Protein AF-A0A095T6P7-F1 (afdb_monomer_lite)

pLDDT: mean 77.67, std 13.08, range [41.62, 93.5]

Foldseek 3Di:
DVVVVVLVVLCCVQQPPVRVVVLVVVLVVVVVVCVVVCCVPPQCLLVPQDPVLVVVLVVLLVVLVVPDDDPVSQVVNCVSCVNSQQNAGPVVVVLLVVVCVVVVPDSRQRLSSLQSNPCQQWDDDPPDTDGNPPSLVVVLCVLVVVLVVLCVVLQVLLVVLSVVSSVDSDPVSVVSNVSSSVSVSVSVSSVVVSVVNNVSSVSPVVSCVVSVVVVVVVVVVVVVVD

Secondary structure (DSSP, 8-state):
-HHHHHHHHHHHHHH-HHHHHHHHHHHHHHHHHHHHHHHHHHS-HHHHS-HHHHHHHHHHHHHHHHS---HHHHHHHHHHHHHTT--S-HHHHHHHHHHHHHTT--TT-HHHHHHHT-GGGEEE-SS-EEE-HHHHHHHHHHHHHHHHHHHHHHHHHHHHHHHHHHT--SGGGHHHHHHHHHHHHHHHHHHHHHHHHHHHHHHHHHHHHHHHHHHHHHHHHHHHT-

Sequence (226 aa):
MNEFLQWVKNIRESIGETLLVSMGAAIGSVISWIYTKVRYRRERQFATASSKTKCEVFYQIGRLESSDPNPQAENIINTLLQGIGIMIPWRWSQYVLYYAREKGVAENNIELNAFLKSPQQMNIDQDEFSWNESEYWSCIVRVWVVMLIFSAVLLSISLKALNLATKSNDAQYTPLLFIAFISFVCWFILFLGSVMQDSRLRNAKRFNAQFSPWLEQKLCQKQSTM

Radius of gyration: 24.7 Å; chains: 1; bounding box: 56×30×75 Å

Structure (mmCIF, N/CA/C/O backbone):
data_AF-A0A095T6P7-F1
#
_entry.id   AF-A0A095T6P7-F1
#
loop_
_atom_site.group_PDB
_atom_site.id
_atom_site.type_symbol
_atom_site.label_atom_id
_atom_site.label_alt_id
_atom_site.label_comp_id
_atom_site.label_asym_id
_atom_site.label_entity_id
_atom_site.label_seq_id
_atom_site.pdbx_PDB_ins_code
_atom_site.Cartn_x
_atom_site.Cartn_y
_atom_site.Cartn_z
_atom_site.occupancy
_atom_site.B_iso_or_equiv
_atom_site.auth_seq_id
_atom_site.auth_comp_id
_atom_site.auth_asym_id
_atom_site.auth_atom_id
_atom_site.pdbx_PDB_model_num
ATOM 1 N N . MET A 1 1 ? -1.273 0.832 -37.322 1.00 46.00 1 MET A N 1
ATOM 2 C CA . MET A 1 1 ? -1.029 -0.617 -37.116 1.00 46.00 1 MET A CA 1
ATOM 3 C C . MET A 1 1 ? 0.187 -1.116 -37.903 1.00 46.00 1 MET A C 1
ATOM 5 O O . MET A 1 1 ? 1.010 -1.800 -37.311 1.00 46.00 1 MET A O 1
ATOM 9 N N . ASN A 1 2 ? 0.366 -0.715 -39.172 1.00 52.25 2 ASN A N 1
ATOM 10 C CA . ASN A 1 2 ? 1.532 -1.107 -39.985 1.00 52.25 2 ASN A CA 1
ATOM 11 C C . ASN A 1 2 ? 2.883 -0.601 -39.453 1.00 52.25 2 ASN A C 1
ATOM 13 O O . ASN A 1 2 ? 3.814 -1.389 -39.381 1.00 52.25 2 ASN A O 1
ATOM 17 N N . GLU A 1 3 ? 2.984 0.648 -38.989 1.00 43.50 3 GLU A N 1
ATOM 18 C CA . GLU A 1 3 ? 4.260 1.187 -38.481 1.00 43.50 3 GLU A CA 1
ATOM 19 C C . GLU A 1 3 ? 4.770 0.467 -37.228 1.00 43.50 3 GLU A C 1
ATOM 21 O O . GLU A 1 3 ? 5.966 0.236 -37.094 1.00 43.50 3 GLU A O 1
ATOM 26 N N . PHE A 1 4 ? 3.868 0.042 -36.339 1.00 41.62 4 PHE A N 1
ATOM 27 C CA . PHE A 1 4 ? 4.230 -0.719 -35.142 1.00 41.62 4 PHE A CA 1
ATOM 28 C C . PHE A 1 4 ? 4.768 -2.110 -35.497 1.00 41.62 4 PHE A C 1
ATOM 30 O O . PHE A 1 4 ? 5.787 -2.537 -34.965 1.00 41.62 4 PHE A O 1
ATOM 37 N N . LEU A 1 5 ? 4.125 -2.808 -36.439 1.00 48.16 5 LEU A N 1
ATOM 38 C CA . LEU A 1 5 ? 4.588 -4.119 -36.904 1.00 48.16 5 LEU A CA 1
ATOM 39 C C . LEU A 1 5 ? 5.921 -4.026 -37.653 1.00 48.16 5 LEU A C 1
ATOM 41 O O . LEU A 1 5 ? 6.776 -4.893 -37.493 1.00 48.16 5 LEU A O 1
ATOM 45 N N . GLN A 1 6 ? 6.114 -2.962 -38.430 1.00 49.84 6 GLN A N 1
ATOM 46 C CA . GLN A 1 6 ? 7.357 -2.689 -39.150 1.00 49.84 6 GLN A CA 1
ATOM 47 C C . GLN A 1 6 ? 8.492 -2.331 -38.180 1.00 49.84 6 GLN A C 1
ATOM 49 O O . GLN A 1 6 ? 9.607 -2.824 -38.317 1.00 49.84 6 GLN A O 1
ATOM 54 N N . TRP A 1 7 ? 8.178 -1.573 -37.130 1.00 49.38 7 TRP A N 1
ATOM 55 C CA . TRP A 1 7 ? 9.084 -1.267 -36.026 1.00 49.38 7 TRP A CA 1
ATOM 56 C C . TRP A 1 7 ? 9.508 -2.525 -35.252 1.00 49.38 7 TRP A C 1
ATOM 58 O O . TRP A 1 7 ? 10.701 -2.734 -35.045 1.00 49.38 7 TRP A O 1
ATOM 68 N N . VAL A 1 8 ? 8.572 -3.423 -34.913 1.00 52.00 8 VAL A N 1
ATOM 69 C CA . VAL A 1 8 ? 8.888 -4.716 -34.271 1.00 52.00 8 VAL A CA 1
ATOM 70 C C . VAL A 1 8 ? 9.790 -5.581 -35.160 1.00 52.00 8 VAL A C 1
ATOM 72 O O . VAL A 1 8 ? 10.712 -6.227 -34.661 1.00 52.00 8 VAL A O 1
ATOM 75 N N . LYS A 1 9 ? 9.559 -5.578 -36.478 1.00 56.75 9 LYS A N 1
ATOM 76 C CA . LYS A 1 9 ? 10.373 -6.326 -37.448 1.00 56.75 9 LYS A CA 1
ATOM 77 C C . LYS A 1 9 ? 11.815 -5.812 -37.512 1.00 56.75 9 LYS A C 1
ATOM 79 O O . LYS A 1 9 ? 12.737 -6.612 -37.398 1.00 56.75 9 LYS A O 1
ATOM 84 N N . ASN A 1 10 ? 11.998 -4.493 -37.587 1.00 57.44 10 ASN A N 1
ATOM 85 C CA . ASN A 1 10 ? 13.323 -3.866 -37.648 1.00 57.44 10 ASN A CA 1
ATOM 86 C C . ASN A 1 10 ? 14.134 -4.087 -36.360 1.00 57.44 10 ASN A C 1
ATOM 88 O O . ASN A 1 10 ? 15.340 -4.308 -36.406 1.00 57.44 10 ASN A O 1
ATOM 92 N N . ILE A 1 11 ? 13.471 -4.080 -35.199 1.00 53.62 11 ILE A N 1
ATOM 93 C CA . ILE A 1 11 ? 14.098 -4.411 -33.910 1.00 53.62 11 ILE A CA 1
ATOM 94 C C . ILE A 1 11 ? 14.535 -5.882 -33.890 1.00 53.62 11 ILE A C 1
ATOM 96 O O . ILE A 1 11 ? 15.643 -6.181 -33.448 1.00 53.62 11 ILE A O 1
ATOM 100 N N . ARG A 1 12 ? 13.700 -6.800 -34.397 1.00 54.88 12 ARG A N 1
ATOM 101 C CA . ARG A 1 12 ? 14.023 -8.236 -34.481 1.00 54.88 12 ARG A CA 1
ATOM 102 C C . ARG A 1 12 ? 15.238 -8.510 -35.368 1.00 54.88 12 ARG A C 1
ATOM 104 O O . ARG A 1 12 ? 16.054 -9.353 -35.007 1.00 54.88 12 ARG A O 1
ATOM 111 N N . GLU A 1 13 ? 15.372 -7.788 -36.477 1.00 60.56 13 GLU A N 1
ATOM 112 C CA . GLU A 1 13 ? 16.504 -7.914 -37.405 1.00 60.56 13 GLU A CA 1
ATOM 113 C C . GLU A 1 13 ? 17.802 -7.288 -36.866 1.00 60.56 13 GLU A C 1
ATOM 115 O O . GLU A 1 13 ? 18.871 -7.857 -37.061 1.00 60.56 13 GLU A O 1
ATOM 120 N N . SER A 1 14 ? 17.724 -6.163 -36.146 1.00 55.75 14 SER A N 1
ATOM 121 C CA . SER A 1 14 ? 18.901 -5.443 -35.627 1.00 55.75 14 SER A CA 1
ATOM 122 C C . SER A 1 14 ? 19.487 -6.049 -34.341 1.00 55.75 14 SER A C 1
ATOM 124 O O . SER A 1 14 ? 20.697 -6.016 -34.132 1.00 55.75 14 SER A O 1
ATOM 126 N N . ILE A 1 15 ? 18.642 -6.609 -33.471 1.00 55.53 15 ILE A N 1
ATOM 127 C CA . ILE A 1 15 ? 19.023 -7.013 -32.104 1.00 55.53 15 ILE A CA 1
ATOM 128 C C . ILE A 1 15 ? 19.265 -8.530 -31.991 1.00 55.53 15 ILE A C 1
ATOM 130 O O . ILE A 1 15 ? 19.937 -8.993 -31.066 1.00 55.53 15 ILE A O 1
ATOM 134 N N . GLY A 1 16 ? 18.742 -9.312 -32.941 1.00 55.66 16 GLY A N 1
ATOM 135 C CA . GLY A 1 16 ? 18.708 -10.769 -32.871 1.00 55.66 16 GLY A CA 1
ATOM 136 C C . GLY A 1 16 ? 17.669 -11.273 -31.860 1.00 55.66 16 GLY A C 1
ATOM 137 O O . GLY A 1 16 ? 17.482 -10.716 -30.775 1.00 55.66 16 GLY A O 1
ATOM 138 N N . GLU A 1 17 ? 16.972 -12.360 -32.203 1.00 55.53 17 GLU A N 1
ATOM 139 C CA . GLU A 1 17 ? 15.888 -12.925 -31.380 1.00 55.53 17 GLU A CA 1
ATOM 140 C C . GLU A 1 17 ? 16.317 -13.240 -29.946 1.00 55.53 17 GLU A C 1
ATOM 142 O O . GLU A 1 17 ? 15.558 -13.028 -29.003 1.00 55.53 17 GLU A O 1
ATOM 147 N N . THR A 1 18 ? 17.554 -13.692 -29.765 1.00 54.84 18 THR A N 1
ATOM 148 C CA . THR A 1 18 ? 18.096 -14.125 -28.476 1.00 54.84 18 THR A CA 1
ATOM 149 C C . THR A 1 18 ? 18.198 -12.982 -27.466 1.00 54.84 18 THR A C 1
ATOM 151 O O . THR A 1 18 ? 17.955 -13.179 -26.275 1.00 54.84 18 THR A O 1
ATOM 154 N N . LEU A 1 19 ? 18.537 -11.777 -27.930 1.00 57.72 19 LEU A N 1
ATOM 155 C CA . LEU A 1 19 ? 18.731 -10.604 -27.079 1.00 57.72 19 LEU A CA 1
ATOM 156 C C . LEU A 1 19 ? 17.379 -9.939 -26.758 1.00 57.72 19 LEU A C 1
ATOM 158 O O . LEU A 1 19 ? 17.134 -9.535 -25.628 1.00 57.72 19 LEU A O 1
ATOM 162 N N . LEU A 1 20 ? 16.433 -9.962 -27.701 1.00 59.03 20 LEU A N 1
ATOM 163 C CA . LEU A 1 20 ? 15.036 -9.581 -27.459 1.00 59.03 20 LEU A CA 1
ATOM 164 C C . LEU A 1 20 ? 14.341 -10.485 -26.431 1.00 59.03 20 LEU A C 1
ATOM 166 O O . LEU A 1 20 ? 13.676 -9.994 -25.516 1.00 59.03 20 LEU A O 1
ATOM 170 N N . VAL A 1 21 ? 14.504 -11.804 -26.563 1.00 60.09 21 VAL A N 1
ATOM 171 C CA . VAL A 1 21 ? 13.931 -12.784 -25.630 1.00 60.09 21 VAL A CA 1
ATOM 172 C C . VAL A 1 21 ? 14.565 -12.649 -24.243 1.00 60.09 21 VAL A C 1
ATOM 174 O O . VAL A 1 21 ? 13.846 -12.685 -23.244 1.00 60.09 21 VAL A O 1
ATOM 177 N N . SER A 1 22 ? 15.880 -12.422 -24.154 1.00 58.41 22 SER A N 1
ATOM 178 C CA . SER A 1 22 ? 16.561 -12.237 -22.866 1.00 58.41 22 SER A CA 1
ATOM 179 C C . SER A 1 22 ? 16.175 -10.923 -22.181 1.00 58.41 22 SER A C 1
ATOM 181 O O . SER A 1 22 ? 15.948 -10.918 -20.972 1.00 58.41 22 SER A O 1
ATOM 183 N N . MET A 1 23 ? 15.991 -9.835 -22.933 1.00 62.12 23 MET A N 1
ATOM 184 C CA . MET A 1 23 ? 15.477 -8.563 -22.413 1.00 62.12 23 MET A CA 1
ATOM 185 C C . MET A 1 23 ? 14.028 -8.694 -21.926 1.00 62.12 23 MET A C 1
ATOM 187 O O . MET A 1 23 ? 13.702 -8.220 -20.837 1.00 62.12 23 MET A O 1
ATOM 191 N N . GLY A 1 24 ? 13.167 -9.386 -22.680 1.00 63.03 24 GLY A N 1
ATOM 192 C CA . GLY A 1 24 ? 11.789 -9.674 -22.271 1.00 63.03 24 GLY A CA 1
ATOM 193 C C . GLY A 1 24 ? 11.710 -10.529 -20.999 1.00 63.03 24 GLY A C 1
ATOM 194 O O . GLY A 1 24 ? 10.947 -10.213 -20.084 1.00 63.03 24 GLY A O 1
ATOM 195 N N . ALA A 1 25 ? 12.547 -11.564 -20.895 1.00 64.31 25 ALA A N 1
ATOM 196 C CA . ALA A 1 25 ? 12.646 -12.415 -19.709 1.00 64.31 25 ALA A CA 1
ATOM 197 C C . ALA A 1 25 ? 13.245 -11.673 -18.496 1.00 64.31 25 ALA A C 1
ATOM 199 O O . ALA A 1 25 ? 12.783 -11.846 -17.363 1.00 64.31 25 ALA A O 1
ATOM 200 N N . ALA A 1 26 ? 14.231 -10.800 -18.716 1.00 64.19 26 ALA A N 1
ATOM 201 C CA . ALA A 1 26 ? 14.811 -9.952 -17.676 1.00 64.19 26 ALA A CA 1
ATOM 202 C C . ALA A 1 26 ? 13.782 -8.950 -17.136 1.00 64.19 26 ALA A C 1
ATOM 204 O O . ALA A 1 26 ? 13.654 -8.801 -15.924 1.00 64.19 26 ALA A O 1
ATOM 205 N N . ILE A 1 27 ? 12.977 -8.337 -18.012 1.00 63.91 27 ILE A N 1
ATOM 206 C CA . ILE A 1 27 ? 11.841 -7.515 -17.590 1.00 63.91 27 ILE A CA 1
ATOM 207 C C . ILE A 1 27 ? 10.895 -8.380 -16.760 1.00 63.91 27 ILE A C 1
ATOM 209 O O . ILE A 1 27 ? 10.751 -8.111 -15.574 1.00 63.91 27 ILE A O 1
ATOM 213 N N . GLY A 1 28 ? 10.336 -9.460 -17.316 1.00 63.88 28 GLY A N 1
ATOM 214 C CA . GLY A 1 28 ? 9.359 -10.315 -16.625 1.00 63.88 28 GLY A CA 1
ATOM 215 C C . GLY A 1 28 ? 9.816 -10.826 -15.252 1.00 63.88 28 GLY A C 1
ATOM 216 O O . GLY A 1 28 ? 9.031 -10.847 -14.302 1.00 63.88 28 GLY A O 1
ATOM 217 N N . SER A 1 29 ? 11.096 -11.168 -15.104 1.00 62.94 29 SER A N 1
ATOM 218 C CA . SER A 1 29 ? 11.673 -11.596 -13.824 1.00 62.94 29 SER A CA 1
ATOM 219 C C . SER A 1 29 ? 11.820 -10.449 -12.819 1.00 62.94 29 SER A C 1
ATOM 221 O O . SER A 1 29 ? 11.490 -10.636 -11.647 1.00 62.94 29 SER A O 1
ATOM 223 N N . VAL A 1 30 ? 12.205 -9.245 -13.257 1.00 66.31 30 VAL A N 1
ATOM 224 C CA . VAL A 1 30 ? 12.198 -8.032 -12.421 1.00 66.31 30 VAL A CA 1
ATOM 225 C C . VAL A 1 30 ? 10.769 -7.653 -12.018 1.00 66.31 30 VAL A C 1
ATOM 227 O O . VAL A 1 30 ? 10.544 -7.349 -10.847 1.00 66.31 30 VAL A O 1
ATOM 230 N N . ILE A 1 31 ? 9.786 -7.755 -12.925 1.00 63.84 31 ILE A N 1
ATOM 231 C CA . ILE A 1 31 ? 8.355 -7.558 -12.617 1.00 63.84 31 ILE A CA 1
ATOM 232 C C . ILE A 1 31 ? 7.937 -8.513 -11.506 1.00 63.84 31 ILE A C 1
ATOM 234 O O . ILE A 1 31 ? 7.429 -8.076 -10.476 1.00 63.84 31 ILE A O 1
ATOM 238 N N . SER A 1 32 ? 8.170 -9.811 -11.702 1.00 61.56 32 SER A N 1
ATOM 239 C CA . SER A 1 32 ? 7.775 -10.837 -10.741 1.00 61.56 32 SER A CA 1
ATOM 240 C C . SER A 1 32 ? 8.475 -10.636 -9.398 1.00 61.56 32 SER A C 1
ATOM 242 O O . SER A 1 32 ? 7.841 -10.726 -8.348 1.00 61.56 32 SER A O 1
ATOM 244 N N . TRP A 1 33 ? 9.767 -10.305 -9.400 1.00 65.56 33 TRP A N 1
ATOM 245 C CA . TRP A 1 33 ? 10.543 -10.084 -8.182 1.00 65.56 33 TRP A CA 1
ATOM 246 C C . TRP A 1 33 ? 10.096 -8.839 -7.406 1.00 65.56 33 TRP A C 1
ATOM 248 O O . TRP A 1 33 ? 9.877 -8.927 -6.195 1.00 65.56 33 TRP A O 1
ATOM 258 N N . ILE A 1 34 ? 9.901 -7.701 -8.082 1.00 64.00 34 ILE A N 1
ATOM 259 C CA . ILE A 1 34 ? 9.421 -6.457 -7.461 1.00 64.00 34 ILE A CA 1
ATOM 260 C C . ILE A 1 34 ? 7.990 -6.639 -6.972 1.00 64.00 34 ILE A C 1
ATOM 262 O O . ILE A 1 34 ? 7.709 -6.358 -5.809 1.00 64.00 34 ILE A O 1
ATOM 266 N N . TYR A 1 35 ? 7.102 -7.169 -7.814 1.00 59.28 35 TYR A N 1
ATOM 267 C CA . TYR A 1 35 ? 5.718 -7.439 -7.443 1.00 59.28 35 TYR A CA 1
ATOM 268 C C . TYR A 1 35 ? 5.649 -8.335 -6.203 1.00 59.28 35 TYR A C 1
ATOM 270 O O . TYR A 1 35 ? 4.958 -8.011 -5.239 1.00 59.28 35 TYR A O 1
ATOM 278 N N . THR A 1 36 ? 6.440 -9.410 -6.167 1.00 57.00 36 THR A N 1
ATOM 279 C CA . THR A 1 36 ? 6.458 -10.346 -5.038 1.00 57.00 36 THR A CA 1
ATOM 280 C C . THR A 1 36 ? 7.046 -9.699 -3.784 1.00 57.00 36 THR A C 1
ATOM 282 O O . THR A 1 36 ? 6.413 -9.735 -2.731 1.00 57.00 36 THR A O 1
ATOM 285 N N . LYS A 1 37 ? 8.215 -9.045 -3.855 1.00 56.47 37 LYS A N 1
ATOM 286 C CA . LYS A 1 37 ? 8.857 -8.443 -2.671 1.00 56.47 37 LYS A CA 1
ATOM 287 C C . LYS A 1 37 ? 8.111 -7.231 -2.117 1.00 56.47 37 LYS A C 1
ATOM 289 O O . LYS A 1 37 ? 8.030 -7.085 -0.894 1.00 56.47 37 LYS A O 1
ATOM 294 N N . VAL A 1 38 ? 7.575 -6.367 -2.977 1.00 57.41 38 VAL A N 1
ATOM 295 C CA . VAL A 1 38 ? 6.851 -5.159 -2.555 1.00 57.41 38 VAL A CA 1
ATOM 296 C C . VAL A 1 38 ? 5.495 -5.538 -1.959 1.00 57.41 38 VAL A C 1
ATOM 298 O O . VAL A 1 38 ? 5.183 -5.069 -0.861 1.00 57.41 38 VAL A O 1
ATOM 301 N N . ARG A 1 39 ? 4.752 -6.463 -2.587 1.00 52.78 39 ARG A N 1
ATOM 302 C CA . ARG A 1 39 ? 3.510 -7.025 -2.025 1.00 52.78 39 ARG A CA 1
ATOM 303 C C . ARG A 1 39 ? 3.750 -7.692 -0.668 1.00 52.78 39 ARG A C 1
ATOM 305 O O . ARG A 1 39 ? 2.969 -7.498 0.260 1.00 52.78 39 ARG A O 1
ATOM 312 N N . TYR A 1 40 ? 4.852 -8.433 -0.515 1.00 49.16 40 TYR A N 1
ATOM 313 C CA . TYR A 1 40 ? 5.163 -9.117 0.745 1.00 49.16 40 TYR A CA 1
ATOM 314 C C . TYR A 1 40 ? 5.564 -8.175 1.887 1.00 49.16 40 TYR A C 1
ATOM 316 O O . TYR A 1 40 ? 5.178 -8.430 3.024 1.00 49.16 40 TYR A O 1
ATOM 324 N N . ARG A 1 41 ? 6.321 -7.097 1.629 1.00 52.84 41 ARG A N 1
ATOM 325 C CA . ARG A 1 41 ? 6.820 -6.213 2.704 1.00 52.84 41 ARG A CA 1
ATOM 326 C C . ARG A 1 41 ? 5.913 -5.026 3.026 1.00 52.84 41 ARG A C 1
ATOM 328 O O . ARG A 1 41 ? 5.787 -4.668 4.196 1.00 52.84 41 ARG A O 1
ATOM 335 N N . ARG A 1 42 ? 5.302 -4.378 2.028 1.00 51.38 42 ARG A N 1
ATOM 336 C CA . ARG A 1 42 ? 4.640 -3.072 2.228 1.00 51.38 42 ARG A CA 1
ATOM 337 C C . ARG A 1 42 ? 3.160 -3.159 2.576 1.00 51.38 42 ARG A C 1
ATOM 339 O O . ARG A 1 42 ? 2.685 -2.279 3.284 1.00 51.38 42 ARG A O 1
ATOM 346 N N . GLU A 1 43 ? 2.457 -4.215 2.181 1.00 49.59 43 GLU A N 1
ATOM 347 C CA . GLU A 1 43 ? 1.001 -4.339 2.388 1.00 49.59 43 GLU A CA 1
ATOM 348 C C . GLU A 1 43 ? 0.621 -5.277 3.532 1.00 49.59 43 GLU A C 1
ATOM 350 O O . GLU A 1 43 ? -0.528 -5.290 3.938 1.00 49.59 43 GLU A O 1
ATOM 355 N N . ARG A 1 44 ? 1.571 -6.025 4.107 1.00 52.25 44 ARG A N 1
ATOM 356 C CA . ARG A 1 44 ? 1.233 -7.079 5.069 1.00 52.25 44 ARG A CA 1
ATOM 357 C C . ARG A 1 44 ? 1.715 -6.897 6.502 1.00 52.25 44 ARG A C 1
ATOM 359 O O . ARG A 1 44 ? 1.373 -7.756 7.277 1.00 52.25 44 ARG A O 1
ATOM 366 N N . GLN A 1 45 ? 2.433 -5.841 6.901 1.00 65.44 45 GLN A N 1
ATOM 367 C CA . GLN A 1 45 ? 3.017 -5.766 8.266 1.00 65.44 45 GLN A CA 1
ATOM 368 C C . GLN A 1 45 ? 2.098 -6.242 9.412 1.00 65.44 45 GLN A C 1
ATOM 370 O O . GLN A 1 45 ? 2.562 -7.064 10.195 1.00 65.44 45 GLN A O 1
ATOM 375 N N . PHE A 1 46 ? 0.811 -5.866 9.439 1.00 73.75 46 PHE A N 1
ATOM 376 C CA . PHE A 1 46 ? -0.140 -6.432 10.403 1.00 73.75 46 PHE A CA 1
ATOM 377 C C . PHE A 1 46 ? -0.459 -7.910 10.127 1.00 73.75 46 PHE A C 1
ATOM 379 O O . PHE A 1 46 ? -0.277 -8.744 11.003 1.00 73.75 46 PHE A O 1
ATOM 386 N N . ALA A 1 47 ? -0.825 -8.295 8.905 1.00 69.12 47 ALA A N 1
ATOM 387 C CA . ALA A 1 47 ? -0.985 -9.704 8.509 1.00 69.12 47 ALA A CA 1
ATOM 388 C C . ALA A 1 47 ? 0.275 -10.602 8.651 1.00 69.12 47 ALA A C 1
ATOM 390 O O . ALA A 1 47 ? 0.147 -11.819 8.732 1.00 69.12 47 ALA A O 1
ATOM 391 N N . THR A 1 48 ? 1.489 -10.043 8.631 1.00 71.88 48 THR A N 1
ATOM 392 C CA . THR A 1 48 ? 2.775 -10.768 8.677 1.00 71.88 48 THR A CA 1
ATOM 393 C C . THR A 1 48 ? 3.436 -10.744 10.042 1.00 71.88 48 THR A C 1
ATOM 395 O O . THR A 1 48 ? 4.347 -11.537 10.269 1.00 71.88 48 THR A O 1
ATOM 398 N N . ALA A 1 49 ? 3.032 -9.840 10.938 1.00 77.50 49 ALA A N 1
ATOM 399 C CA . ALA A 1 49 ? 3.495 -9.880 12.315 1.00 77.50 49 ALA A CA 1
ATOM 400 C C . ALA A 1 49 ? 3.060 -11.214 12.935 1.00 77.50 49 ALA A C 1
ATOM 402 O O . ALA A 1 49 ? 1.899 -11.614 12.817 1.00 77.50 49 ALA A O 1
ATOM 403 N N . SER A 1 50 ? 3.998 -11.921 13.569 1.00 81.88 50 SER A N 1
ATOM 404 C CA . SER A 1 50 ? 3.684 -13.201 14.203 1.00 81.88 50 SER A CA 1
ATOM 405 C C . SER A 1 50 ? 2.640 -13.000 15.303 1.00 81.88 50 SER A C 1
ATOM 407 O O . SER A 1 50 ? 2.640 -11.963 15.972 1.00 81.88 50 SER A O 1
ATOM 409 N N . SER A 1 51 ? 1.780 -13.994 15.542 1.00 82.94 51 SER A N 1
ATOM 410 C CA . SER A 1 51 ? 0.804 -13.931 16.639 1.00 82.94 51 SER A CA 1
ATOM 411 C C . SER A 1 51 ? 1.484 -13.660 17.984 1.00 82.94 51 SER A C 1
ATOM 413 O O . SER A 1 51 ? 0.960 -12.897 18.785 1.00 82.94 51 SER A O 1
ATOM 415 N N . LYS A 1 52 ? 2.697 -14.193 18.196 1.00 84.38 52 LYS A N 1
ATOM 416 C CA . LYS A 1 52 ? 3.510 -13.911 19.387 1.00 84.38 52 LYS A CA 1
ATOM 417 C C . LYS A 1 52 ? 3.862 -12.425 19.498 1.00 84.38 52 LYS A C 1
ATOM 419 O O . LYS A 1 52 ? 3.631 -11.833 20.544 1.00 84.38 52 LYS A O 1
ATOM 424 N N . THR A 1 53 ? 4.358 -11.821 18.417 1.00 85.19 53 THR A N 1
ATOM 425 C CA . THR A 1 53 ? 4.705 -10.389 18.369 1.00 85.19 53 THR A CA 1
ATOM 426 C C . THR A 1 53 ? 3.480 -9.509 18.602 1.00 85.19 53 THR A C 1
ATOM 428 O O . THR A 1 53 ? 3.554 -8.550 19.361 1.00 85.19 53 THR A O 1
ATOM 431 N N . LYS A 1 54 ? 2.339 -9.845 17.989 1.00 85.56 54 LYS A N 1
ATOM 432 C CA . LYS A 1 54 ? 1.078 -9.120 18.199 1.00 85.56 54 LYS A CA 1
ATOM 433 C C . LYS A 1 54 ? 0.621 -9.199 19.650 1.00 85.56 54 LYS A C 1
ATOM 435 O O . LYS A 1 54 ? 0.316 -8.170 20.239 1.00 85.56 54 LYS A O 1
ATOM 440 N N . CYS A 1 55 ? 0.606 -10.400 20.232 1.00 87.06 55 CYS A N 1
ATOM 441 C CA . CYS A 1 55 ? 0.238 -10.590 21.633 1.00 87.06 55 CYS A CA 1
ATOM 442 C C . CYS A 1 55 ? 1.172 -9.828 22.574 1.00 87.06 55 CYS A C 1
ATOM 444 O O . CYS A 1 55 ? 0.696 -9.211 23.518 1.00 87.06 55 CYS A O 1
ATOM 446 N N . GLU A 1 56 ? 2.478 -9.837 22.313 1.00 89.62 56 GLU A N 1
ATOM 447 C CA . GLU A 1 56 ? 3.455 -9.094 23.109 1.00 89.62 56 GLU A CA 1
ATOM 448 C C . GLU A 1 56 ? 3.220 -7.582 23.035 1.00 89.62 56 GLU A C 1
ATOM 450 O O . GLU A 1 56 ? 3.196 -6.918 24.069 1.00 89.62 56 GLU A O 1
ATOM 455 N N . VAL A 1 57 ? 2.957 -7.050 21.839 1.00 88.88 57 VAL A N 1
ATOM 456 C CA . VAL A 1 57 ? 2.600 -5.639 21.656 1.00 88.88 57 VAL A CA 1
ATOM 457 C C . VAL A 1 57 ? 1.306 -5.295 22.388 1.00 88.88 57 VAL A C 1
ATOM 459 O O . VAL A 1 57 ? 1.299 -4.356 23.177 1.00 88.88 57 VAL A O 1
ATOM 462 N N . PHE A 1 58 ? 0.231 -6.067 22.213 1.00 89.94 58 PHE A N 1
ATOM 463 C CA . PHE A 1 58 ? -1.029 -5.805 22.915 1.00 89.94 58 PHE A CA 1
ATOM 464 C C . PHE A 1 58 ? -0.901 -5.949 24.436 1.00 89.94 58 PHE A C 1
ATOM 466 O O . PHE A 1 58 ? -1.516 -5.186 25.175 1.00 89.94 58 PHE A O 1
ATOM 473 N N . TYR A 1 59 ? -0.065 -6.871 24.917 1.00 89.88 59 TYR A N 1
ATOM 474 C CA . TYR A 1 59 ? 0.238 -7.009 26.339 1.00 89.88 59 TYR A CA 1
ATOM 475 C C . TYR A 1 59 ? 0.979 -5.784 26.890 1.00 89.88 59 TYR A C 1
ATOM 477 O O . TYR A 1 59 ? 0.626 -5.274 27.953 1.00 89.88 59 TYR A O 1
ATOM 485 N N . GLN A 1 60 ? 1.984 -5.281 26.168 1.00 88.12 60 GLN A N 1
ATOM 486 C CA . GLN A 1 60 ? 2.697 -4.059 26.546 1.00 88.12 60 GLN A CA 1
ATOM 487 C C . GLN A 1 60 ? 1.772 -2.840 26.540 1.00 88.12 60 GLN A C 1
ATOM 489 O O . GLN A 1 60 ? 1.827 -2.044 27.473 1.00 88.12 60 GLN A O 1
ATOM 494 N N . ILE A 1 61 ? 0.888 -2.731 25.543 1.00 88.56 61 ILE A N 1
ATOM 495 C CA . ILE A 1 61 ? -0.123 -1.672 25.485 1.00 88.56 61 ILE A CA 1
ATOM 496 C C . ILE A 1 61 ? -1.046 -1.747 26.707 1.00 88.56 61 ILE A C 1
ATOM 498 O O . ILE A 1 61 ? -1.173 -0.754 27.412 1.00 88.56 61 ILE A O 1
ATOM 502 N N . GLY A 1 62 ? -1.588 -2.924 27.037 1.00 86.00 62 GLY A N 1
ATOM 503 C CA . GLY A 1 62 ? -2.443 -3.087 28.219 1.00 86.00 62 GLY A CA 1
ATOM 504 C C . GLY A 1 62 ? -1.740 -2.724 29.536 1.00 86.00 62 GLY A C 1
ATOM 505 O O . GLY A 1 62 ? -2.349 -2.127 30.421 1.00 86.00 62 GLY A O 1
ATOM 506 N N . ARG A 1 63 ? -0.434 -3.007 29.662 1.00 88.44 63 ARG A N 1
ATOM 507 C CA . ARG A 1 63 ? 0.367 -2.557 30.818 1.00 88.44 63 ARG A CA 1
ATOM 508 C C . ARG A 1 63 ? 0.510 -1.037 30.872 1.00 88.44 63 ARG A C 1
ATOM 510 O O . ARG A 1 63 ? 0.401 -0.464 31.956 1.00 88.44 63 ARG A O 1
ATOM 517 N N . LEU A 1 64 ? 0.761 -0.401 29.730 1.00 86.62 64 LEU A N 1
ATOM 518 C CA . LEU A 1 64 ? 0.882 1.054 29.628 1.00 86.62 64 LEU A CA 1
ATOM 519 C C . LEU A 1 64 ? -0.447 1.755 29.920 1.00 86.62 64 LEU A C 1
ATOM 521 O O . LEU A 1 64 ? -0.426 2.779 30.583 1.00 86.62 64 LEU A O 1
ATOM 525 N N . GLU A 1 65 ? -1.580 1.182 29.508 1.00 83.31 65 GLU A N 1
ATOM 526 C CA . GLU A 1 65 ? -2.918 1.703 29.830 1.00 83.31 65 GLU A CA 1
ATOM 527 C C . GLU A 1 65 ? -3.274 1.562 31.314 1.00 83.31 65 GLU A C 1
ATOM 529 O O . GLU A 1 65 ? -3.965 2.411 31.866 1.00 83.31 65 GLU A O 1
ATOM 534 N N . SER A 1 66 ? -2.810 0.492 31.968 1.00 81.44 66 SER A N 1
ATOM 535 C CA . SER A 1 66 ? -3.001 0.305 33.415 1.00 81.44 66 SER A CA 1
ATOM 536 C C . SER A 1 66 ? -2.088 1.185 34.278 1.00 81.44 66 SER A C 1
ATOM 538 O O . SER A 1 66 ? -2.294 1.288 35.485 1.00 81.44 66 SER A O 1
ATOM 540 N N . SER A 1 67 ? -1.066 1.787 33.666 1.00 75.38 67 SER A N 1
ATOM 541 C CA . SER A 1 67 ? -0.172 2.754 34.303 1.00 75.38 67 SER A CA 1
ATOM 542 C C . SER A 1 67 ? -0.717 4.166 34.050 1.00 75.38 67 SER A C 1
ATOM 544 O O . SER A 1 67 ? -1.355 4.392 33.029 1.00 75.38 67 SER A O 1
ATOM 546 N N . ASP A 1 68 ? -0.496 5.103 34.975 1.00 63.81 68 ASP A N 1
ATOM 547 C CA . ASP A 1 68 ? -1.095 6.452 34.967 1.00 63.81 68 ASP A CA 1
ATOM 548 C C . ASP A 1 68 ? -1.101 7.113 33.562 1.00 63.81 68 ASP A C 1
ATOM 550 O O . ASP A 1 68 ? -0.047 7.152 32.909 1.00 63.81 68 ASP A O 1
ATOM 554 N N . PRO A 1 69 ? -2.250 7.623 33.064 1.00 63.47 69 PRO A N 1
ATOM 555 C CA . PRO A 1 69 ? -2.374 8.130 31.701 1.00 63.47 69 PRO A CA 1
ATOM 556 C C . PRO A 1 69 ? -1.499 9.372 31.494 1.00 63.47 69 PRO A C 1
ATOM 558 O O . PRO A 1 69 ? -1.821 10.482 31.912 1.00 63.47 69 PRO A O 1
ATOM 561 N N . ASN A 1 70 ? -0.372 9.171 30.815 1.00 73.94 70 ASN A N 1
ATOM 562 C CA . ASN A 1 70 ? 0.588 10.208 30.452 1.00 73.94 70 ASN A CA 1
ATOM 563 C C . ASN A 1 70 ? 0.625 10.346 28.916 1.00 73.94 70 ASN A C 1
ATOM 565 O O . ASN A 1 70 ? 0.682 9.323 28.229 1.00 73.94 70 ASN A O 1
ATOM 569 N N . PRO A 1 71 ? 0.677 11.567 28.349 1.00 74.00 71 PRO A N 1
ATOM 570 C CA . PRO A 1 71 ? 0.915 11.795 26.916 1.00 74.00 71 PRO A CA 1
ATOM 571 C C . PRO A 1 71 ? 2.095 10.998 26.326 1.00 74.00 71 PRO A C 1
ATOM 573 O O . PRO A 1 71 ? 2.096 10.618 25.155 1.00 74.00 71 PRO A O 1
ATOM 576 N N . GLN A 1 72 ? 3.114 10.704 27.138 1.00 80.38 72 GLN A N 1
ATOM 577 C CA . GLN A 1 72 ? 4.236 9.852 26.737 1.00 80.38 72 GLN A CA 1
ATOM 578 C C . GLN A 1 72 ? 3.827 8.388 26.519 1.00 80.38 72 GLN A C 1
ATOM 580 O O . GLN A 1 72 ? 4.338 7.752 25.598 1.00 80.38 72 GLN A O 1
ATOM 585 N N . ALA A 1 73 ? 2.896 7.859 27.316 1.00 83.00 73 ALA A N 1
ATOM 586 C CA . ALA A 1 73 ? 2.393 6.497 27.165 1.00 83.00 73 ALA A CA 1
ATOM 587 C C . ALA A 1 73 ? 1.641 6.333 25.837 1.00 83.00 73 ALA A C 1
ATOM 589 O O . ALA A 1 73 ? 1.862 5.350 25.134 1.00 83.00 73 ALA A O 1
ATOM 590 N N . GLU A 1 74 ? 0.843 7.325 25.432 1.00 82.81 74 GLU A N 1
ATOM 591 C CA . GLU A 1 74 ? 0.130 7.299 24.149 1.00 82.81 74 GLU A CA 1
ATOM 592 C C . GLU A 1 74 ? 1.093 7.271 22.950 1.00 82.81 74 GLU A C 1
ATOM 594 O O . GLU A 1 74 ? 0.923 6.476 22.023 1.00 82.81 74 GLU A O 1
ATOM 599 N N . ASN A 1 75 ? 2.169 8.061 22.990 1.00 83.88 75 ASN A N 1
ATOM 600 C CA . ASN A 1 75 ? 3.206 8.030 21.954 1.00 83.88 75 ASN A CA 1
ATOM 601 C C . ASN A 1 75 ? 3.927 6.675 21.880 1.00 83.88 75 ASN A C 1
ATOM 603 O O . ASN A 1 75 ? 4.213 6.177 20.784 1.00 83.88 75 ASN A O 1
ATOM 607 N N . ILE A 1 76 ? 4.199 6.051 23.029 1.00 86.50 76 ILE A N 1
ATOM 608 C CA . ILE A 1 76 ? 4.797 4.711 23.081 1.00 86.50 76 ILE A CA 1
ATOM 609 C C . ILE A 1 76 ? 3.825 3.678 22.502 1.00 86.50 76 ILE A C 1
ATOM 611 O O . ILE A 1 76 ? 4.229 2.873 21.665 1.00 86.50 76 ILE A O 1
ATOM 615 N N . ILE A 1 77 ? 2.542 3.734 22.866 1.00 88.00 77 ILE A N 1
ATOM 616 C CA . ILE A 1 77 ? 1.503 2.848 22.326 1.00 88.00 77 ILE A CA 1
ATOM 617 C C . ILE A 1 77 ? 1.414 2.987 20.802 1.00 88.00 77 ILE A C 1
ATOM 619 O O . ILE A 1 77 ? 1.480 1.985 20.091 1.00 88.00 77 ILE A O 1
ATOM 623 N N . ASN A 1 78 ? 1.356 4.214 20.280 1.00 86.50 78 ASN A N 1
ATOM 624 C CA . ASN A 1 78 ? 1.341 4.461 18.837 1.00 86.50 78 ASN A CA 1
ATOM 625 C C . ASN A 1 78 ? 2.593 3.890 18.146 1.00 86.50 78 ASN A C 1
ATOM 627 O O . ASN A 1 78 ? 2.498 3.312 17.063 1.00 86.50 78 ASN A O 1
ATOM 631 N N . THR A 1 79 ?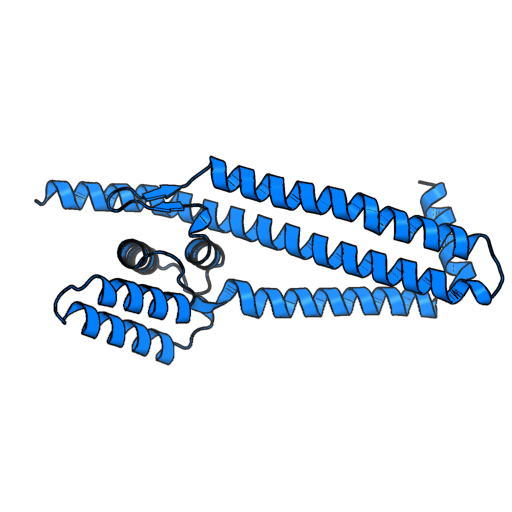 3.760 3.976 18.787 1.00 85.81 79 THR A N 1
ATOM 632 C CA . THR A 1 79 ? 5.009 3.389 18.273 1.00 85.81 79 THR A CA 1
ATOM 633 C C . THR A 1 79 ? 4.950 1.856 18.248 1.00 85.81 79 THR A C 1
ATOM 635 O O . THR A 1 79 ? 5.354 1.233 17.263 1.00 85.81 79 THR A O 1
ATOM 638 N N . LEU A 1 80 ? 4.404 1.228 19.293 1.00 87.31 80 LEU A N 1
ATOM 639 C CA . LEU A 1 80 ? 4.220 -0.225 19.361 1.00 87.31 80 LEU A CA 1
ATOM 640 C C . LEU A 1 80 ? 3.255 -0.728 18.274 1.00 87.31 80 LEU A C 1
ATOM 642 O O . LEU A 1 80 ? 3.542 -1.720 17.600 1.00 87.31 80 LEU A O 1
ATOM 646 N N . LEU A 1 81 ? 2.155 -0.006 18.044 1.00 87.50 81 LEU A N 1
ATOM 647 C CA . LEU A 1 81 ? 1.204 -0.277 16.961 1.00 87.50 81 LEU A CA 1
ATOM 648 C C . LEU A 1 81 ? 1.859 -0.170 15.580 1.00 87.50 81 LEU A C 1
ATOM 650 O O . LEU A 1 81 ? 1.683 -1.056 14.738 1.00 87.50 81 LEU A O 1
ATOM 654 N N . GLN A 1 82 ? 2.676 0.862 15.356 1.00 85.31 82 GLN A N 1
ATOM 655 C CA . GLN A 1 82 ? 3.440 1.005 14.116 1.00 85.31 82 GLN A CA 1
ATOM 656 C C . GLN A 1 82 ? 4.412 -0.163 13.915 1.00 85.31 82 GLN A C 1
ATOM 658 O O . GLN A 1 82 ? 4.568 -0.639 12.786 1.00 85.31 82 GLN A O 1
ATOM 663 N N . GLY A 1 83 ? 4.992 -0.687 15.001 1.00 81.31 83 GLY A N 1
ATOM 664 C CA . GLY A 1 83 ? 5.830 -1.889 14.998 1.00 81.31 83 GLY A CA 1
ATOM 665 C C . GLY A 1 83 ? 5.132 -3.131 14.429 1.00 81.31 83 GLY A C 1
ATOM 666 O O . GLY A 1 83 ? 5.775 -3.950 13.771 1.00 81.31 83 GLY A O 1
ATOM 667 N N . ILE A 1 84 ? 3.809 -3.237 14.590 1.00 85.31 84 ILE A N 1
ATOM 668 C CA . ILE A 1 84 ? 2.975 -4.293 13.988 1.00 85.31 84 ILE A CA 1
ATOM 669 C C . ILE A 1 84 ? 2.205 -3.818 12.748 1.00 85.31 84 ILE A C 1
ATOM 671 O O . ILE A 1 84 ? 1.341 -4.531 12.251 1.00 85.31 84 ILE A O 1
ATOM 675 N N . GLY A 1 85 ? 2.526 -2.648 12.193 1.00 80.19 85 GLY A N 1
ATOM 676 C CA . GLY A 1 85 ? 1.962 -2.163 10.933 1.00 80.19 85 GLY A CA 1
ATOM 677 C C . GLY A 1 85 ? 0.613 -1.452 11.029 1.00 80.19 85 GLY A C 1
ATOM 678 O O . GLY A 1 85 ? -0.024 -1.278 9.989 1.00 80.19 85 GLY A O 1
ATOM 679 N N . ILE A 1 86 ? 0.192 -1.043 12.227 1.00 88.19 86 ILE A N 1
ATOM 680 C CA . ILE A 1 86 ? -0.963 -0.172 12.460 1.00 88.19 86 ILE A CA 1
ATOM 681 C C . ILE A 1 86 ? -0.444 1.264 12.586 1.00 88.19 86 ILE A C 1
ATOM 683 O O . ILE A 1 86 ? 0.274 1.588 13.523 1.00 88.19 86 ILE A O 1
ATOM 687 N N . MET A 1 87 ? -0.773 2.123 11.623 1.00 86.62 87 MET A N 1
ATOM 688 C CA . MET A 1 87 ? -0.318 3.523 11.587 1.00 86.62 87 MET A CA 1
ATOM 689 C C . MET A 1 87 ? -1.393 4.516 12.047 1.00 86.62 87 MET A C 1
ATOM 691 O O . MET A 1 87 ? -1.143 5.718 12.079 1.00 86.62 87 MET A O 1
ATOM 695 N N . ILE A 1 88 ? -2.585 4.020 12.373 1.00 86.12 88 ILE A N 1
ATOM 696 C CA . ILE A 1 88 ? -3.698 4.807 12.908 1.00 86.12 88 ILE A CA 1
ATOM 697 C C . ILE A 1 88 ? -3.472 5.014 14.419 1.00 86.12 88 ILE A C 1
ATOM 699 O O . ILE A 1 88 ? -2.992 4.082 15.071 1.00 86.12 88 ILE A O 1
ATOM 703 N N . PRO A 1 89 ? -3.833 6.179 14.994 1.00 85.62 89 PRO A N 1
ATOM 704 C CA . PRO A 1 89 ? -3.750 6.420 16.431 1.00 85.62 89 PRO A CA 1
ATOM 705 C C . PRO A 1 89 ? -4.501 5.378 17.263 1.00 85.62 89 PRO A C 1
ATOM 707 O O . PRO A 1 89 ? -5.539 4.850 16.845 1.00 85.62 89 PRO A O 1
ATOM 710 N N . TRP A 1 90 ? -3.993 5.128 18.470 1.00 85.44 90 TRP A N 1
ATOM 711 C CA . TRP A 1 90 ? -4.478 4.094 19.382 1.00 85.44 90 TRP A CA 1
ATOM 712 C C . TRP A 1 90 ? -5.999 4.085 19.560 1.00 85.44 90 TRP A C 1
ATOM 714 O O . TRP A 1 90 ? -6.627 3.057 19.293 1.00 85.44 90 TRP A O 1
ATOM 724 N N . ARG A 1 91 ? -6.596 5.234 19.911 1.00 83.38 91 ARG A N 1
ATOM 725 C CA . ARG A 1 91 ? -8.045 5.389 20.147 1.00 83.38 91 ARG A CA 1
ATOM 726 C C . ARG A 1 91 ? -8.885 4.818 19.003 1.00 83.38 91 ARG A C 1
ATOM 728 O O . ARG A 1 91 ? -9.840 4.086 19.238 1.00 83.38 91 ARG A O 1
ATOM 735 N N . TRP A 1 92 ? -8.511 5.109 17.760 1.00 87.38 92 TRP A N 1
ATOM 736 C CA . TRP A 1 92 ? -9.243 4.643 16.580 1.00 87.38 92 TRP A CA 1
ATOM 737 C C . TRP A 1 92 ? -8.876 3.212 16.193 1.00 87.38 92 TRP A C 1
ATOM 739 O O . TRP A 1 92 ? -9.737 2.456 15.744 1.00 87.38 92 TRP A O 1
ATOM 749 N N . SER A 1 93 ? -7.631 2.794 16.432 1.00 88.62 93 SER A N 1
ATOM 750 C CA . SER A 1 93 ? -7.200 1.418 16.172 1.00 88.62 93 SER A CA 1
ATOM 751 C C . SER A 1 93 ? -8.020 0.386 16.959 1.00 88.62 93 SER A C 1
ATOM 753 O O . SER A 1 93 ? -8.342 -0.670 16.416 1.00 88.62 93 SER A O 1
ATOM 755 N N . GLN A 1 94 ? -8.446 0.713 18.185 1.00 88.19 94 GLN A N 1
ATOM 756 C CA . GLN A 1 94 ? -9.325 -0.140 18.988 1.00 88.19 94 GLN A CA 1
ATOM 757 C C . GLN A 1 94 ? -10.660 -0.402 18.279 1.00 88.19 94 GLN A C 1
ATOM 759 O O . GLN A 1 94 ? -11.081 -1.554 18.170 1.00 88.19 94 GLN A O 1
ATOM 764 N N . TYR A 1 95 ? -11.300 0.641 17.737 1.00 90.38 95 TYR A N 1
ATOM 765 C CA . TYR A 1 95 ? -12.551 0.503 16.985 1.00 90.38 95 TYR A CA 1
ATOM 766 C C . TYR A 1 95 ? -12.365 -0.324 15.714 1.00 90.38 95 TYR A C 1
ATOM 768 O O . TYR A 1 95 ? -13.203 -1.167 15.408 1.00 90.38 95 TYR A O 1
ATOM 776 N N . VAL A 1 96 ? -11.258 -0.132 14.996 1.00 91.25 96 VAL A N 1
ATOM 777 C CA . VAL A 1 96 ? -10.957 -0.890 13.771 1.00 91.25 96 VAL A CA 1
ATOM 778 C C . VAL A 1 96 ? -10.750 -2.374 14.074 1.00 91.25 96 VAL A C 1
ATOM 780 O O . VAL A 1 96 ? -11.293 -3.232 13.378 1.00 91.25 96 VAL A O 1
ATOM 783 N N . LEU A 1 97 ? -9.998 -2.695 15.130 1.00 89.81 97 LEU A N 1
ATOM 784 C CA . LEU A 1 97 ? -9.773 -4.076 15.563 1.00 89.81 97 LEU A CA 1
ATOM 785 C C . LEU A 1 97 ? -11.059 -4.716 16.103 1.00 89.81 97 LEU A C 1
ATOM 787 O O . LEU A 1 97 ? -11.321 -5.889 15.829 1.00 89.81 97 LEU A O 1
ATOM 791 N N . TYR A 1 98 ? -11.886 -3.949 16.819 1.00 91.69 98 TYR A N 1
ATOM 792 C CA . TYR A 1 98 ? -13.190 -4.409 17.291 1.00 91.69 98 TYR A CA 1
ATOM 793 C C . TYR A 1 98 ? -14.135 -4.705 16.120 1.00 91.69 98 TYR A C 1
ATOM 795 O O . TYR A 1 98 ? -14.700 -5.796 16.066 1.00 91.69 98 TYR A O 1
ATOM 803 N N . TYR A 1 99 ? -14.219 -3.806 15.135 1.00 92.75 99 TYR A N 1
ATOM 804 C CA . TYR A 1 99 ? -14.972 -4.022 13.899 1.00 92.75 99 TYR A CA 1
ATOM 805 C C . TYR A 1 99 ? -14.512 -5.279 13.160 1.00 92.75 99 TYR A C 1
ATOM 807 O O . TYR A 1 99 ? -15.332 -6.121 12.793 1.00 92.75 99 TYR A O 1
ATOM 815 N N . ALA A 1 100 ? -13.197 -5.434 12.971 1.00 91.00 100 ALA A N 1
ATOM 816 C CA . ALA A 1 100 ? -12.633 -6.582 12.273 1.00 91.00 100 ALA A CA 1
ATOM 817 C C . ALA A 1 100 ? -12.999 -7.899 12.970 1.00 91.00 100 ALA A C 1
ATOM 819 O O . ALA A 1 100 ? -13.389 -8.861 12.310 1.00 91.00 100 ALA A O 1
ATOM 820 N N . ARG A 1 101 ? -12.953 -7.928 14.307 1.00 90.25 101 ARG A N 1
ATOM 821 C CA . ARG A 1 101 ? -13.376 -9.087 15.098 1.00 90.25 101 ARG A CA 1
ATOM 822 C C . ARG A 1 101 ? -14.882 -9.337 15.003 1.00 90.25 101 ARG A C 1
ATOM 824 O O . ARG A 1 101 ? -15.281 -10.479 14.807 1.00 90.25 101 ARG A O 1
ATOM 831 N N . GLU A 1 102 ? -15.705 -8.296 15.128 1.00 92.69 102 GLU A N 1
ATOM 832 C CA . GLU A 1 102 ? -17.173 -8.390 15.098 1.00 92.69 102 GLU A CA 1
ATOM 833 C C . GLU A 1 102 ? -17.684 -8.880 13.735 1.00 92.69 102 GLU A C 1
ATOM 835 O O . GLU A 1 102 ? -18.593 -9.704 13.667 1.00 92.69 102 GLU A O 1
ATOM 840 N N . LYS A 1 103 ? -17.081 -8.408 12.640 1.00 90.81 103 LYS A N 1
ATOM 841 C CA . LYS A 1 103 ? -17.458 -8.776 11.267 1.00 90.81 103 LYS A CA 1
ATOM 842 C C . LYS A 1 103 ? -16.700 -9.984 10.713 1.00 90.81 103 LYS A C 1
ATOM 844 O O . LYS A 1 103 ? -16.925 -10.356 9.565 1.00 90.81 103 LYS A O 1
ATOM 849 N N . GLY A 1 104 ? -15.813 -10.598 11.497 1.00 89.69 104 GLY A N 1
ATOM 850 C CA . GLY A 1 104 ? -15.007 -11.738 11.050 1.00 89.69 104 GLY A CA 1
ATOM 851 C C . GLY A 1 104 ? -14.053 -11.398 9.899 1.00 89.69 104 GLY A C 1
ATOM 852 O O . GLY A 1 104 ? -13.752 -12.253 9.067 1.00 89.69 104 GLY A O 1
ATOM 853 N N . VAL A 1 105 ? -13.584 -10.150 9.820 1.00 88.75 105 VAL A N 1
ATOM 854 C CA . VAL A 1 105 ? -12.615 -9.718 8.808 1.00 88.75 105 VAL A CA 1
ATOM 855 C C . VAL A 1 105 ? -11.274 -10.373 9.111 1.00 88.75 105 VAL A C 1
ATOM 857 O O . VAL A 1 105 ? -10.657 -10.124 10.147 1.00 88.75 105 VAL A O 1
ATOM 860 N N . ALA A 1 106 ? -10.805 -11.211 8.189 1.00 86.06 106 ALA A N 1
ATOM 861 C CA . ALA A 1 106 ? -9.519 -11.877 8.328 1.00 86.06 106 ALA A CA 1
ATOM 862 C C . ALA A 1 106 ? -8.361 -10.866 8.400 1.00 86.06 106 ALA A C 1
ATOM 864 O O . ALA A 1 106 ? -8.334 -9.873 7.674 1.00 86.06 106 ALA A O 1
ATOM 865 N N . GLU A 1 107 ? -7.342 -11.154 9.212 1.00 80.94 107 GLU A N 1
ATOM 866 C CA . GLU A 1 107 ? -6.174 -10.272 9.370 1.00 80.94 107 GLU A CA 1
ATOM 867 C C . GLU A 1 107 ? -5.390 -10.063 8.063 1.00 80.94 107 GLU A C 1
ATOM 869 O O . GLU A 1 107 ? -4.715 -9.051 7.886 1.00 80.94 107 GLU A O 1
ATOM 874 N N . ASN A 1 108 ? -5.474 -11.015 7.128 1.00 80.94 108 ASN A N 1
ATOM 875 C CA . ASN A 1 108 ? -4.850 -10.939 5.806 1.00 80.94 108 ASN A CA 1
ATOM 876 C C . ASN A 1 108 ? -5.695 -10.179 4.766 1.00 80.94 108 ASN A C 1
ATOM 878 O O . ASN A 1 108 ? -5.300 -10.122 3.598 1.00 80.94 108 ASN A O 1
ATOM 882 N N . ASN A 1 109 ? -6.832 -9.600 5.170 1.00 86.69 109 ASN A N 1
ATOM 883 C CA . ASN A 1 109 ? -7.700 -8.824 4.297 1.00 86.69 109 ASN A CA 1
ATOM 884 C C . ASN A 1 109 ? -6.945 -7.606 3.738 1.00 86.69 109 ASN A C 1
ATOM 886 O O . ASN A 1 109 ? -6.328 -6.829 4.470 1.00 86.69 109 ASN A O 1
ATOM 890 N N . ILE A 1 110 ? -6.971 -7.462 2.414 1.00 85.19 110 ILE A N 1
ATOM 891 C CA . ILE A 1 110 ? -6.205 -6.438 1.695 1.00 85.19 110 ILE A CA 1
ATOM 892 C C . ILE A 1 110 ? -6.730 -5.032 2.017 1.00 85.19 110 ILE A C 1
ATOM 894 O O . ILE A 1 110 ? -5.935 -4.110 2.178 1.00 85.19 110 ILE A O 1
ATOM 898 N N . GLU A 1 111 ? -8.047 -4.871 2.148 1.00 90.38 111 GLU A N 1
ATO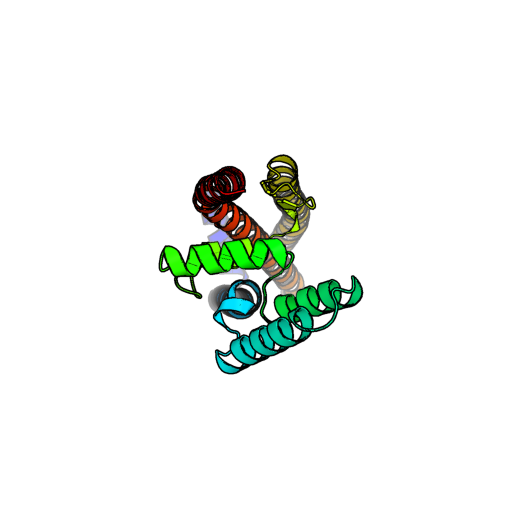M 899 C CA . GLU A 1 111 ? -8.706 -3.591 2.426 1.00 90.38 111 GLU A CA 1
ATOM 900 C C . GLU A 1 111 ? -8.390 -3.103 3.842 1.00 90.38 111 GLU A C 1
ATOM 902 O O . GLU A 1 111 ? -7.951 -1.965 4.011 1.00 90.38 111 GLU A O 1
ATOM 907 N N . LEU A 1 112 ? -8.478 -3.994 4.837 1.00 90.06 112 LEU A N 1
ATOM 908 C CA . LEU A 1 112 ? -8.089 -3.708 6.221 1.00 90.06 112 LEU A CA 1
ATOM 909 C C . LEU A 1 112 ? -6.622 -3.273 6.310 1.00 90.06 112 LEU A C 1
ATOM 911 O O . LEU A 1 112 ? -6.307 -2.231 6.880 1.00 90.06 112 LEU A O 1
ATOM 915 N N . ASN A 1 113 ? -5.704 -4.047 5.725 1.00 87.81 113 ASN A N 1
ATOM 916 C CA . ASN A 1 113 ? -4.280 -3.720 5.788 1.00 87.81 113 ASN A CA 1
ATOM 917 C C . ASN A 1 113 ? -3.939 -2.421 5.039 1.00 87.81 113 ASN A C 1
ATOM 919 O O . ASN A 1 113 ? -3.045 -1.682 5.459 1.00 87.81 113 ASN A O 1
ATOM 923 N N . ALA A 1 114 ? -4.634 -2.131 3.936 1.00 86.81 114 ALA A N 1
ATOM 924 C CA . ALA A 1 114 ? -4.487 -0.870 3.223 1.00 86.81 114 ALA A CA 1
ATOM 925 C C . ALA A 1 114 ? -4.971 0.311 4.075 1.00 86.81 114 ALA A C 1
ATOM 927 O O . ALA A 1 114 ? -4.284 1.333 4.145 1.00 86.81 114 ALA A O 1
ATOM 928 N N . PHE A 1 115 ? -6.105 0.153 4.757 1.00 89.88 115 PHE A N 1
ATOM 929 C CA . PHE A 1 115 ? -6.687 1.154 5.644 1.00 89.88 115 PHE A CA 1
ATOM 930 C C . PHE A 1 115 ? -5.797 1.457 6.853 1.00 89.88 115 PHE A C 1
ATOM 932 O O . PHE A 1 115 ? -5.438 2.612 7.067 1.00 89.88 115 PHE A O 1
ATOM 939 N N . LEU A 1 116 ? -5.324 0.425 7.564 1.00 88.75 116 LEU A N 1
ATOM 940 C CA . LEU A 1 116 ? -4.443 0.549 8.738 1.00 88.75 116 LEU A CA 1
ATOM 941 C C . LEU A 1 116 ? -3.146 1.325 8.469 1.00 88.75 116 LEU A C 1
ATOM 943 O O . LEU A 1 116 ? -2.508 1.813 9.399 1.00 88.75 116 LEU A O 1
ATOM 947 N N . LYS A 1 117 ? -2.738 1.432 7.203 1.00 83.88 117 LYS A N 1
ATOM 948 C CA . LYS A 1 117 ? -1.509 2.108 6.783 1.00 83.88 117 LYS A CA 1
ATOM 949 C C . LYS A 1 117 ? -1.745 3.464 6.140 1.00 83.88 117 LYS A C 1
ATOM 951 O O . LYS A 1 117 ? -0.789 4.060 5.655 1.00 83.88 117 LYS A O 1
ATOM 956 N N . SER A 1 118 ? -2.979 3.935 6.065 1.00 84.62 118 SER A N 1
ATOM 957 C CA . SER A 1 118 ? -3.329 5.143 5.317 1.00 84.62 118 SER A CA 1
ATOM 958 C C . SER A 1 118 ? -3.840 6.255 6.249 1.00 84.62 118 SER A C 1
ATOM 960 O O . SER A 1 118 ? -4.924 6.781 6.009 1.00 84.62 118 SER A O 1
ATOM 962 N N . PRO A 1 119 ? -3.098 6.628 7.322 1.00 81.06 119 PRO A N 1
ATOM 963 C CA . PRO A 1 119 ? -3.560 7.649 8.262 1.00 81.06 119 PRO A CA 1
ATOM 964 C C . PRO A 1 119 ? -3.578 9.047 7.632 1.00 81.06 119 PRO A C 1
ATOM 966 O O . PRO A 1 119 ? -4.352 9.892 8.046 1.00 81.06 119 PRO A O 1
ATOM 969 N N . GLN A 1 120 ? -2.765 9.288 6.597 1.00 78.94 120 GLN A N 1
ATOM 970 C CA . GLN A 1 120 ? -2.698 10.574 5.889 1.00 78.94 120 GLN A CA 1
ATOM 971 C C . GLN A 1 120 ? -3.991 10.909 5.129 1.00 78.94 120 GLN A C 1
ATOM 973 O O . GLN A 1 120 ? -4.196 12.047 4.729 1.00 78.94 120 GLN A O 1
ATOM 978 N N . GLN A 1 121 ? -4.839 9.909 4.885 1.00 81.88 121 GLN A N 1
ATOM 979 C CA . GLN A 1 121 ? -6.110 10.031 4.174 1.00 81.88 121 GLN A CA 1
ATOM 980 C C . GLN A 1 121 ? -7.292 10.194 5.139 1.00 81.88 121 GLN A C 1
ATOM 982 O O . GLN A 1 121 ? -8.441 10.259 4.708 1.00 81.88 121 GLN A O 1
ATOM 987 N N . MET A 1 122 ? -7.019 10.227 6.440 1.00 83.38 122 MET A N 1
ATOM 988 C CA . MET A 1 122 ? -8.014 10.316 7.495 1.00 83.38 122 MET A CA 1
ATOM 989 C C . MET A 1 122 ? -7.859 11.674 8.170 1.00 83.38 122 MET A C 1
ATOM 991 O O . MET A 1 122 ? -6.748 12.067 8.521 1.00 83.38 122 MET A O 1
ATOM 995 N N . ASN A 1 123 ? -8.965 12.387 8.347 1.00 79.56 123 ASN A N 1
ATOM 996 C CA . ASN A 1 123 ? -9.000 13.496 9.279 1.00 79.56 123 ASN A CA 1
ATOM 997 C C . ASN A 1 123 ? -9.263 12.902 10.662 1.00 79.56 123 ASN A C 1
ATOM 999 O O . ASN A 1 123 ? -10.322 12.316 10.903 1.00 79.56 123 ASN A O 1
ATOM 1003 N N . ILE A 1 124 ? -8.239 12.951 11.508 1.00 75.12 124 ILE A N 1
ATOM 1004 C CA . ILE A 1 124 ? -8.260 12.358 12.837 1.00 75.12 124 ILE A CA 1
ATOM 1005 C C . ILE A 1 124 ? -8.037 13.487 13.826 1.00 75.12 124 ILE A C 1
ATOM 1007 O O . ILE A 1 124 ? -6.896 13.828 14.136 1.00 75.12 124 ILE A O 1
ATOM 1011 N N . ASP A 1 125 ? -9.143 14.038 14.309 1.00 71.38 125 ASP A N 1
ATOM 1012 C CA . ASP A 1 125 ? -9.147 14.889 15.489 1.00 71.38 125 ASP A CA 1
ATOM 1013 C C . ASP A 1 125 ? -9.491 14.052 16.722 1.00 71.38 125 ASP A C 1
ATOM 1015 O O . ASP A 1 125 ? -9.844 12.869 16.631 1.00 71.38 125 ASP A O 1
ATOM 1019 N N . GLN A 1 126 ? -9.345 14.650 17.908 1.00 63.44 126 GLN A N 1
ATOM 1020 C CA . GLN A 1 126 ? -9.599 13.942 19.162 1.00 63.44 126 GLN A CA 1
ATOM 1021 C C . GLN A 1 126 ? -11.005 13.330 19.191 1.00 63.44 126 GLN A C 1
ATOM 1023 O O . GLN A 1 126 ? -11.144 12.206 19.665 1.00 63.44 126 GLN A O 1
ATOM 1028 N N . ASP A 1 127 ? -12.009 13.989 18.610 1.00 67.81 127 ASP A N 1
ATOM 1029 C CA . ASP A 1 127 ? -13.405 13.542 18.682 1.00 67.81 127 ASP A CA 1
ATOM 1030 C C . ASP A 1 127 ? -14.058 13.227 17.337 1.00 67.81 127 ASP A C 1
ATOM 1032 O O . ASP A 1 127 ? -15.159 12.677 17.314 1.00 67.81 127 ASP A O 1
ATOM 1036 N N . GLU A 1 128 ? -13.370 13.483 16.226 1.00 75.31 128 GLU A N 1
ATOM 1037 C CA . GLU A 1 128 ? -13.924 13.277 14.894 1.00 75.31 128 GLU A CA 1
ATOM 1038 C C . GLU A 1 128 ? -13.024 12.367 14.057 1.00 75.31 128 GLU A C 1
ATOM 1040 O O . GLU A 1 128 ? -11.812 12.564 13.949 1.00 75.31 128 GLU A O 1
ATOM 1045 N N . P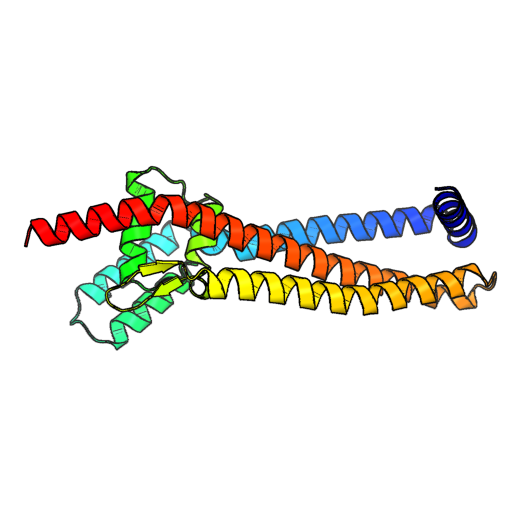HE A 1 129 ? -13.647 11.345 13.471 1.00 82.31 129 PHE A N 1
ATOM 1046 C CA . PHE A 1 129 ? -13.029 10.465 12.493 1.00 82.31 129 PHE A CA 1
ATOM 1047 C C . PHE A 1 129 ? -13.771 10.629 11.175 1.00 82.31 129 PHE A C 1
ATOM 1049 O O . PHE A 1 129 ? -14.924 10.215 11.052 1.00 82.31 129 PHE A O 1
ATOM 1056 N N . SER A 1 130 ? -13.107 11.200 10.175 1.00 84.75 130 SER A N 1
ATOM 1057 C CA . SER A 1 130 ? -13.672 11.304 8.833 1.00 84.75 130 SER A CA 1
ATOM 1058 C C . SER A 1 130 ? -12.635 10.996 7.762 1.00 84.75 130 SER A C 1
ATOM 1060 O O . SER A 1 130 ? -11.425 11.127 7.947 1.00 84.75 130 SER A O 1
ATOM 1062 N N . TRP A 1 131 ? -13.110 10.526 6.613 1.00 85.62 131 TRP A N 1
ATOM 1063 C CA . TRP A 1 131 ? -12.245 10.295 5.464 1.00 85.62 131 TRP A CA 1
ATOM 1064 C C . TRP A 1 131 ? -12.016 11.605 4.719 1.00 85.62 131 TRP A C 1
ATOM 1066 O O . TRP A 1 131 ? -12.967 12.257 4.289 1.00 85.62 131 TRP A O 1
ATOM 1076 N N . ASN A 1 132 ? -10.754 11.980 4.525 1.00 87.38 132 ASN A N 1
ATOM 1077 C CA . ASN A 1 132 ? -10.413 13.207 3.824 1.00 87.38 132 ASN A CA 1
ATOM 1078 C C . ASN A 1 132 ? -10.395 12.959 2.308 1.00 87.38 132 ASN A C 1
ATOM 1080 O O . ASN A 1 132 ? -9.382 12.565 1.724 1.00 87.38 132 ASN A O 1
ATOM 1084 N N . GLU A 1 133 ? -11.538 13.199 1.659 1.00 86.81 133 GLU A N 1
ATOM 1085 C CA . GLU A 1 133 ? -11.674 13.083 0.201 1.00 86.81 133 GLU A CA 1
ATOM 1086 C C . GLU A 1 133 ? -10.702 14.004 -0.550 1.00 86.81 133 GLU A C 1
ATOM 1088 O O . GLU A 1 133 ? -10.139 13.598 -1.566 1.00 86.81 133 GLU A O 1
ATOM 1093 N N . SER A 1 134 ? -10.447 15.214 -0.041 1.00 86.19 134 SER A N 1
ATOM 1094 C CA . SER A 1 134 ? -9.526 16.163 -0.677 1.00 86.19 134 SER A CA 1
ATOM 1095 C C . SER A 1 134 ? -8.093 15.624 -0.704 1.00 86.19 134 SER A C 1
ATOM 1097 O O . SER A 1 134 ? -7.468 15.579 -1.765 1.00 86.19 134 SER A O 1
ATOM 1099 N N . GLU A 1 135 ? -7.589 15.125 0.428 1.00 85.38 135 GLU A N 1
ATOM 1100 C CA . GLU A 1 135 ? -6.250 14.524 0.511 1.00 85.38 135 GLU A CA 1
ATOM 1101 C C . GLU A 1 135 ? -6.150 13.216 -0.282 1.00 85.38 135 GLU A C 1
ATOM 1103 O O . GLU A 1 135 ? -5.137 12.960 -0.938 1.00 85.38 135 GLU A O 1
ATOM 1108 N N . TYR A 1 136 ? -7.215 12.407 -0.305 1.00 86.38 136 TYR A N 1
ATOM 1109 C CA . TYR A 1 136 ? -7.300 11.225 -1.164 1.00 86.38 136 TYR A CA 1
ATOM 1110 C C . TYR A 1 136 ? -7.111 11.588 -2.647 1.00 86.38 136 TYR A C 1
ATOM 1112 O O . TYR A 1 136 ? -6.231 11.030 -3.312 1.00 86.38 136 TYR A O 1
ATOM 1120 N N . TRP A 1 137 ? -7.887 12.548 -3.161 1.00 85.75 137 TRP A N 1
ATOM 1121 C CA . TRP A 1 137 ? -7.796 12.977 -4.559 1.00 85.75 137 TRP A CA 1
ATOM 1122 C C . TRP A 1 137 ? -6.478 13.695 -4.858 1.00 85.75 137 TRP A C 1
ATOM 1124 O O . TRP A 1 137 ? -5.847 13.399 -5.870 1.00 85.75 137 TRP A O 1
ATOM 1134 N N . SER A 1 138 ? -6.009 14.565 -3.961 1.00 87.44 138 SER A N 1
ATOM 1135 C CA . SER A 1 138 ? -4.709 15.243 -4.059 1.00 87.44 138 SER A CA 1
ATOM 1136 C C . SER A 1 138 ? -3.554 14.243 -4.160 1.00 87.44 138 SER A C 1
ATOM 1138 O O . SER A 1 138 ? -2.672 14.386 -5.011 1.00 87.44 138 SER A O 1
ATOM 1140 N N . CYS A 1 139 ? -3.577 13.177 -3.353 1.00 84.94 139 CYS A N 1
ATOM 1141 C CA . CYS A 1 139 ? -2.571 12.119 -3.388 1.00 84.94 139 CYS A CA 1
ATOM 1142 C C . CYS A 1 139 ? -2.592 11.357 -4.722 1.00 84.94 139 CYS A C 1
ATOM 1144 O O . CYS A 1 139 ? -1.540 11.181 -5.340 1.00 84.94 139 CYS A O 1
ATOM 1146 N N . ILE A 1 140 ? -3.777 10.960 -5.203 1.00 86.56 140 ILE A N 1
ATOM 1147 C CA . ILE A 1 140 ? -3.937 10.281 -6.498 1.00 86.56 140 ILE A CA 1
ATOM 1148 C C . ILE A 1 140 ? -3.424 11.162 -7.635 1.00 86.56 140 ILE A C 1
ATOM 1150 O O . ILE A 1 140 ? -2.597 10.718 -8.433 1.00 86.56 140 ILE A O 1
ATOM 1154 N N . VAL A 1 141 ? -3.865 12.420 -7.688 1.00 88.38 141 VAL A N 1
ATOM 1155 C CA . VAL A 1 141 ? -3.436 13.375 -8.715 1.00 88.38 141 VAL A CA 1
ATOM 1156 C C . VAL A 1 141 ? -1.922 13.539 -8.680 1.00 88.38 141 VAL A C 1
ATOM 1158 O O . VAL A 1 141 ? -1.280 13.427 -9.719 1.00 88.38 141 VAL A O 1
ATOM 1161 N N . ARG A 1 142 ? -1.318 13.720 -7.500 1.00 85.44 142 ARG A N 1
ATOM 1162 C CA . ARG A 1 142 ? 0.137 13.861 -7.35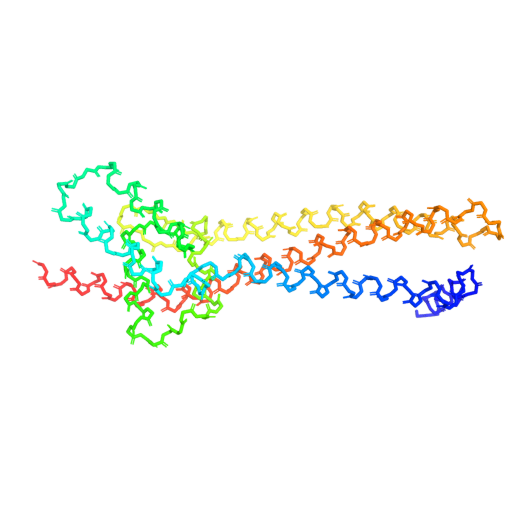9 1.00 85.44 142 ARG A CA 1
ATOM 1163 C C . ARG A 1 142 ? 0.889 12.643 -7.893 1.00 85.44 142 ARG A C 1
ATOM 1165 O O . ARG A 1 142 ? 1.852 12.815 -8.634 1.00 85.44 142 ARG A O 1
ATOM 1172 N N . VAL A 1 143 ? 0.447 11.431 -7.553 1.00 85.81 143 VAL A N 1
ATOM 1173 C CA . VAL A 1 143 ? 1.060 10.182 -8.035 1.00 85.81 143 VAL A CA 1
ATOM 1174 C C . VAL A 1 143 ? 1.009 10.109 -9.562 1.00 85.81 143 VAL A C 1
ATOM 1176 O O . VAL A 1 143 ? 2.035 9.871 -10.198 1.00 85.81 143 VAL A O 1
ATOM 1179 N N . TRP A 1 144 ? -0.152 10.372 -10.165 1.00 87.69 144 TRP A N 1
ATOM 1180 C CA . TRP A 1 144 ? -0.313 10.285 -11.617 1.00 87.69 144 TRP A CA 1
ATOM 1181 C C . TRP A 1 144 ? 0.370 11.425 -12.373 1.00 87.69 144 TRP A C 1
ATOM 1183 O O . TRP A 1 144 ? 0.951 11.177 -13.425 1.00 87.69 144 TRP A O 1
ATOM 1193 N N . VAL A 1 145 ? 0.380 12.648 -11.840 1.00 89.44 145 VAL A N 1
ATOM 1194 C CA . VAL A 1 145 ? 1.113 13.782 -12.427 1.00 89.44 145 VAL A CA 1
ATOM 1195 C C . VAL A 1 145 ? 2.612 13.502 -12.433 1.00 89.44 145 VAL A C 1
ATOM 1197 O O . VAL A 1 145 ? 3.256 13.642 -13.471 1.00 89.44 145 VAL A O 1
ATOM 1200 N N . VAL A 1 146 ? 3.167 13.040 -11.308 1.00 85.12 146 VAL A N 1
ATOM 1201 C CA . VAL A 1 146 ? 4.573 12.621 -11.236 1.00 85.12 146 VAL A CA 1
ATOM 1202 C C . VAL A 1 146 ? 4.836 11.509 -12.251 1.00 85.12 146 VAL A C 1
ATOM 1204 O O . VAL A 1 146 ? 5.786 11.602 -13.028 1.00 85.12 146 VAL A O 1
ATOM 1207 N N . MET A 1 147 ? 3.963 10.501 -12.322 1.00 87.62 147 MET A N 1
ATOM 1208 C CA . MET A 1 147 ? 4.100 9.415 -13.289 1.00 87.62 147 MET A CA 1
ATOM 1209 C C . MET A 1 147 ? 4.075 9.911 -14.741 1.00 87.62 147 MET A C 1
ATOM 1211 O O . MET A 1 147 ? 4.886 9.459 -15.549 1.00 87.62 147 MET A O 1
ATOM 1215 N N . LEU A 1 148 ? 3.201 10.858 -15.088 1.00 88.69 148 LEU A N 1
ATOM 1216 C CA . LEU A 1 148 ? 3.131 11.452 -16.426 1.00 88.69 148 LEU A CA 1
ATOM 1217 C C . LEU A 1 148 ? 4.415 12.208 -16.782 1.00 88.69 148 LEU A C 1
ATOM 1219 O O . LEU A 1 148 ? 4.950 12.010 -17.872 1.00 88.69 148 LEU A O 1
ATOM 1223 N N . ILE A 1 149 ? 4.951 13.012 -15.858 1.00 88.81 149 ILE A N 1
ATOM 1224 C CA . ILE A 1 149 ? 6.205 13.755 -16.064 1.00 88.81 149 ILE A CA 1
ATOM 1225 C C . ILE A 1 149 ? 7.368 12.783 -16.298 1.00 88.81 149 ILE A C 1
ATOM 1227 O O . ILE A 1 149 ? 8.088 12.898 -17.292 1.00 88.81 149 ILE A O 1
ATOM 1231 N N . PHE A 1 150 ? 7.530 11.780 -15.430 1.00 86.38 150 PHE A N 1
ATOM 1232 C CA . PHE A 1 150 ? 8.586 10.777 -15.589 1.00 86.38 150 PHE A CA 1
ATOM 1233 C C . PHE A 1 150 ? 8.394 9.918 -16.842 1.00 86.38 150 PHE A C 1
ATOM 1235 O O . PHE A 1 150 ? 9.379 9.561 -17.486 1.00 86.38 150 PHE A O 1
ATOM 1242 N N . SER A 1 151 ? 7.149 9.631 -17.234 1.00 88.38 151 SER A N 1
ATOM 1243 C CA . SER A 1 151 ? 6.840 8.959 -18.501 1.00 88.38 151 SER A CA 1
ATOM 1244 C C . SER A 1 151 ? 7.320 9.764 -19.691 1.00 88.38 151 SER A C 1
ATOM 1246 O O . SER A 1 151 ? 8.018 9.220 -20.541 1.00 88.38 151 SER A O 1
ATOM 1248 N N . ALA A 1 152 ? 6.999 11.058 -19.730 1.00 90.06 152 ALA A N 1
ATOM 1249 C CA . ALA A 1 152 ? 7.407 11.933 -20.817 1.00 90.06 152 ALA A CA 1
ATOM 1250 C C . ALA A 1 152 ? 8.933 11.949 -20.978 1.00 90.06 152 ALA A C 1
ATOM 1252 O O . ALA A 1 152 ? 9.428 11.860 -22.098 1.00 90.06 152 ALA A O 1
ATOM 1253 N N . VAL A 1 153 ? 9.687 11.982 -19.875 1.00 89.25 153 VAL A N 1
ATOM 1254 C CA . VAL A 1 153 ? 11.157 11.986 -19.905 1.00 89.25 153 VAL A CA 1
ATOM 1255 C C . VAL A 1 153 ? 11.725 10.614 -20.283 1.00 89.25 153 VAL A C 1
ATOM 1257 O O . VAL A 1 153 ? 12.464 10.503 -21.262 1.00 89.25 153 VAL A O 1
ATOM 1260 N N . LEU A 1 154 ? 11.382 9.557 -19.542 1.00 87.06 154 LEU A N 1
ATOM 1261 C CA . LEU A 1 154 ? 12.006 8.237 -19.693 1.00 87.06 154 LEU A CA 1
ATOM 1262 C C . LEU A 1 154 ? 11.618 7.548 -21.001 1.00 87.06 154 LEU A C 1
ATOM 1264 O O . LEU A 1 154 ? 12.476 6.933 -21.638 1.00 87.06 154 LEU A O 1
ATOM 1268 N N . LEU A 1 155 ? 10.365 7.688 -21.444 1.00 84.75 155 LEU A N 1
ATOM 1269 C CA . LEU A 1 155 ? 9.953 7.169 -22.747 1.00 84.75 155 LEU A CA 1
ATOM 1270 C C . LEU A 1 155 ? 10.599 7.966 -23.879 1.00 84.75 155 LEU A C 1
ATOM 1272 O O . LEU A 1 155 ? 11.048 7.358 -24.844 1.00 84.75 155 LEU A O 1
ATOM 1276 N N . SER A 1 156 ? 10.741 9.292 -23.756 1.00 83.62 156 SER A N 1
ATOM 1277 C CA . SER A 1 156 ? 11.456 10.085 -24.768 1.00 83.62 156 SER A CA 1
ATOM 1278 C C . SER A 1 156 ? 12.921 9.670 -24.895 1.00 83.62 156 SER A C 1
ATOM 1280 O O . SER A 1 156 ? 13.421 9.549 -26.011 1.00 83.62 156 SER A O 1
ATOM 1282 N N . ILE A 1 157 ? 13.608 9.427 -23.773 1.00 82.81 157 ILE A N 1
ATOM 1283 C CA . ILE A 1 157 ? 14.992 8.929 -23.768 1.00 82.81 157 ILE A CA 1
ATOM 1284 C C . ILE A 1 157 ? 15.053 7.538 -24.406 1.00 82.81 157 ILE A C 1
ATOM 1286 O O . ILE A 1 157 ? 15.870 7.315 -25.298 1.00 82.81 157 ILE A O 1
ATOM 1290 N N . SER A 1 158 ? 14.161 6.629 -24.001 1.00 83.94 158 SER A N 1
ATOM 1291 C CA . SER A 1 158 ? 14.118 5.258 -24.516 1.00 83.94 158 SER A CA 1
ATOM 1292 C C . SER A 1 158 ? 13.859 5.217 -26.025 1.00 83.94 158 SER A C 1
ATOM 1294 O O . SER A 1 158 ? 14.621 4.604 -26.770 1.00 83.94 158 SER A O 1
ATOM 1296 N N . LEU A 1 159 ? 12.852 5.956 -26.501 1.00 82.81 159 LEU A N 1
ATOM 1297 C CA . LEU A 1 159 ? 12.498 6.031 -27.918 1.00 82.81 159 LEU A CA 1
ATOM 1298 C C . LEU A 1 159 ? 13.592 6.703 -28.753 1.00 82.81 159 LEU A C 1
ATOM 1300 O O . LEU A 1 159 ? 13.888 6.228 -29.847 1.00 82.81 159 LEU A O 1
ATOM 1304 N N . LYS A 1 160 ? 14.229 7.775 -28.258 1.00 83.00 160 LYS A N 1
ATOM 1305 C CA . LYS A 1 160 ? 15.349 8.423 -28.964 1.00 83.00 160 LYS A CA 1
ATOM 1306 C C . LYS A 1 160 ? 16.560 7.501 -29.072 1.00 83.00 160 LYS A C 1
ATOM 1308 O O . LYS A 1 160 ? 17.116 7.375 -30.161 1.00 83.00 160 LYS A O 1
ATOM 1313 N N . ALA A 1 161 ? 16.950 6.852 -27.976 1.00 81.12 161 ALA A N 1
ATOM 1314 C CA . ALA A 1 161 ? 18.081 5.928 -27.958 1.00 81.12 161 ALA A CA 1
ATOM 1315 C C . ALA A 1 161 ? 17.843 4.732 -28.893 1.00 81.12 161 ALA A C 1
ATOM 1317 O O . ALA A 1 161 ? 18.723 4.372 -29.672 1.00 81.12 161 ALA A O 1
ATOM 1318 N N . LEU A 1 162 ? 16.624 4.188 -28.900 1.00 78.69 162 LEU A N 1
ATOM 1319 C CA . LEU A 1 162 ? 16.239 3.100 -29.794 1.00 78.69 162 LEU A CA 1
ATOM 1320 C C . LEU A 1 162 ? 16.192 3.529 -31.271 1.00 78.69 162 LEU A C 1
ATOM 1322 O O . LEU A 1 162 ? 16.648 2.796 -32.144 1.00 78.69 162 LEU A O 1
ATOM 1326 N N . ASN A 1 163 ? 15.674 4.722 -31.572 1.00 78.94 163 ASN A N 1
ATOM 1327 C CA . ASN A 1 163 ? 15.629 5.251 -32.940 1.00 78.94 163 ASN A CA 1
ATOM 1328 C C . ASN A 1 163 ? 17.042 5.505 -33.500 1.00 78.94 163 ASN A C 1
ATOM 1330 O O . ASN A 1 163 ? 17.312 5.243 -34.666 1.00 78.94 163 ASN A O 1
ATOM 1334 N N . LEU A 1 164 ? 17.971 5.977 -32.664 1.00 79.56 164 LEU A N 1
ATOM 1335 C CA . LEU A 1 164 ? 19.375 6.142 -33.054 1.00 79.56 164 LEU A CA 1
ATOM 1336 C C . LEU A 1 164 ? 20.076 4.793 -33.269 1.00 79.56 164 LEU A C 1
ATOM 1338 O O . LEU A 1 164 ? 20.799 4.634 -34.250 1.00 79.56 164 LEU A O 1
ATOM 1342 N N . ALA A 1 165 ? 19.815 3.813 -32.400 1.00 74.12 165 ALA A N 1
ATOM 1343 C CA . ALA A 1 165 ? 20.371 2.470 -32.533 1.00 74.12 165 ALA A CA 1
ATOM 1344 C C . ALA A 1 165 ? 19.855 1.730 -33.779 1.00 74.12 165 ALA A C 1
ATOM 1346 O O . ALA A 1 165 ? 20.613 1.036 -34.435 1.00 74.12 165 ALA A O 1
ATOM 1347 N N . THR A 1 166 ? 18.584 1.908 -34.148 1.00 70.81 166 THR A N 1
ATOM 1348 C CA . THR A 1 166 ? 17.979 1.225 -35.313 1.00 70.81 166 THR A CA 1
ATOM 1349 C C . THR A 1 166 ? 18.337 1.850 -36.662 1.00 70.81 166 THR A C 1
ATOM 1351 O O . THR A 1 166 ? 18.184 1.203 -37.694 1.00 70.81 166 THR A O 1
ATOM 1354 N N . LYS A 1 167 ? 18.816 3.099 -36.684 1.00 75.12 167 LYS A N 1
ATOM 1355 C CA . LYS A 1 167 ? 19.272 3.782 -37.909 1.00 75.12 167 LYS A CA 1
ATOM 1356 C C . LYS A 1 167 ? 20.728 3.494 -38.273 1.00 75.12 167 LYS A C 1
ATOM 1358 O O . LYS A 1 167 ? 21.183 3.946 -39.320 1.00 75.12 167 LYS A O 1
ATOM 1363 N N . SER A 1 168 ? 21.457 2.785 -37.422 1.00 60.72 168 SER A N 1
ATOM 1364 C CA . SER A 1 168 ? 22.877 2.507 -37.596 1.00 60.72 168 SER A CA 1
ATOM 1365 C C . SER A 1 168 ? 23.117 0.999 -37.543 1.00 60.72 168 SER A C 1
ATOM 1367 O O . SER A 1 168 ? 22.732 0.332 -36.593 1.00 60.72 168 SER A O 1
ATOM 1369 N N . ASN A 1 169 ? 23.752 0.448 -38.580 1.00 58.16 169 ASN A N 1
ATOM 1370 C CA . ASN A 1 169 ? 24.128 -0.973 -38.627 1.00 58.16 169 ASN A CA 1
ATOM 1371 C C . ASN A 1 169 ? 25.460 -1.261 -37.910 1.00 58.16 169 ASN A C 1
ATOM 1373 O O . ASN A 1 169 ? 25.956 -2.385 -37.952 1.00 58.16 169 ASN A O 1
ATOM 1377 N N . ASP A 1 170 ? 26.049 -0.257 -37.260 1.00 62.84 170 ASP A N 1
ATOM 1378 C CA . ASP A 1 170 ? 27.342 -0.383 -36.600 1.00 62.84 170 ASP A CA 1
ATOM 1379 C C . ASP A 1 170 ? 27.202 -0.907 -35.167 1.00 62.84 170 ASP A C 1
ATOM 1381 O O . ASP A 1 170 ? 26.437 -0.393 -34.348 1.00 62.84 170 ASP A O 1
ATOM 1385 N N . ALA A 1 171 ? 28.048 -1.876 -34.812 1.00 62.41 171 ALA A N 1
ATOM 1386 C CA . ALA A 1 171 ? 28.124 -2.452 -33.465 1.00 62.41 171 ALA A CA 1
ATOM 1387 C C . ALA A 1 171 ? 28.404 -1.410 -32.355 1.00 62.41 171 ALA A C 1
ATOM 1389 O O . ALA A 1 171 ? 28.160 -1.669 -31.173 1.00 62.41 171 ALA A O 1
ATOM 1390 N N . GLN A 1 172 ? 28.872 -0.210 -32.721 1.00 63.97 172 GLN A N 1
ATOM 1391 C CA . GLN A 1 172 ? 29.137 0.910 -31.813 1.00 63.97 172 GLN A CA 1
ATOM 1392 C C . GLN A 1 172 ? 27.874 1.470 -31.134 1.00 63.97 172 GLN A C 1
ATOM 1394 O O . GLN A 1 172 ? 27.988 2.152 -30.117 1.00 63.97 172 GLN A O 1
ATOM 1399 N N . TYR A 1 173 ? 26.675 1.150 -31.632 1.00 67.12 173 TYR A N 1
ATOM 1400 C CA . TYR A 1 173 ? 25.408 1.656 -31.092 1.00 67.12 173 TYR A CA 1
ATOM 1401 C C . TYR A 1 173 ? 24.719 0.701 -30.098 1.00 67.12 173 TYR A C 1
ATOM 1403 O O . TYR A 1 173 ? 23.698 1.047 -29.502 1.00 67.12 173 TYR A O 1
ATOM 1411 N N . THR A 1 174 ? 25.331 -0.453 -29.810 1.00 67.44 174 THR A N 1
ATOM 1412 C CA . THR A 1 174 ? 24.908 -1.395 -28.752 1.00 67.44 174 THR A CA 1
ATOM 1413 C C . THR A 1 174 ? 24.700 -0.736 -27.367 1.00 67.44 174 THR A C 1
ATOM 1415 O O . THR A 1 174 ? 23.715 -1.060 -26.697 1.00 67.44 174 THR A O 1
ATOM 1418 N N . PRO A 1 175 ? 25.525 0.238 -26.914 1.00 74.44 175 PRO A N 1
ATOM 1419 C CA . PRO A 1 175 ? 25.294 0.945 -25.648 1.00 74.44 175 PRO A CA 1
ATOM 1420 C C . PRO A 1 175 ? 23.981 1.746 -25.607 1.00 74.44 175 PRO A C 1
ATOM 1422 O O . PRO A 1 175 ? 23.384 1.886 -24.540 1.00 74.44 175 PRO A O 1
ATOM 1425 N N . LEU A 1 176 ? 23.486 2.242 -26.750 1.00 74.75 176 LEU A N 1
ATOM 1426 C CA . LEU A 1 176 ? 22.205 2.958 -26.809 1.00 74.75 176 LEU A CA 1
ATOM 1427 C C . LEU A 1 176 ? 21.015 2.023 -26.582 1.00 74.75 176 LEU A C 1
ATOM 1429 O O . LEU A 1 176 ? 20.044 2.430 -25.945 1.00 74.75 176 LEU A O 1
ATOM 1433 N N . LEU A 1 177 ? 21.096 0.767 -27.031 1.00 74.69 177 LEU A N 1
ATOM 1434 C CA . LEU A 1 177 ? 20.078 -0.247 -26.735 1.00 74.69 177 LEU A CA 1
ATOM 1435 C C . LEU A 1 177 ? 19.997 -0.527 -25.231 1.00 74.69 177 LEU A C 1
ATOM 1437 O O . LEU A 1 177 ? 18.904 -0.629 -24.671 1.00 74.69 177 LEU A O 1
ATOM 1441 N N . PHE A 1 178 ? 21.146 -0.574 -24.556 1.00 76.50 178 PHE A N 1
ATOM 1442 C CA . PHE A 1 178 ? 21.205 -0.749 -23.106 1.00 76.50 178 PHE A CA 1
ATOM 1443 C C . PHE A 1 178 ? 20.607 0.451 -22.352 1.00 76.50 178 PHE A C 1
ATOM 1445 O O . PHE A 1 178 ? 19.828 0.271 -21.415 1.00 76.50 178 PHE A O 1
ATOM 1452 N N . ILE A 1 179 ? 20.887 1.681 -22.800 1.00 79.06 179 ILE A N 1
ATOM 1453 C CA . ILE A 1 179 ? 20.275 2.903 -22.248 1.00 79.06 179 ILE A CA 1
ATOM 1454 C C . ILE A 1 179 ? 18.756 2.909 -22.467 1.00 79.06 179 ILE A C 1
ATOM 1456 O O . ILE A 1 179 ? 18.002 3.241 -21.545 1.00 79.06 179 ILE A O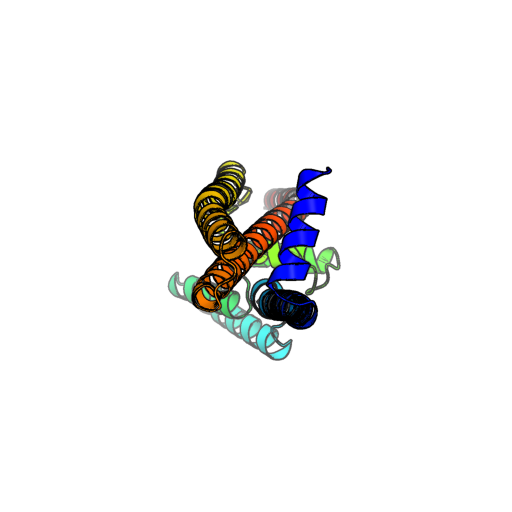 1
ATOM 1460 N N . ALA A 1 180 ? 18.289 2.517 -23.657 1.00 80.50 180 ALA A N 1
ATOM 1461 C CA . ALA A 1 180 ? 16.864 2.418 -23.956 1.00 80.50 180 ALA A CA 1
ATOM 1462 C C . ALA A 1 180 ? 16.160 1.414 -23.034 1.00 80.50 180 ALA A C 1
ATOM 1464 O O . ALA A 1 180 ? 15.079 1.707 -22.513 1.00 80.50 180 ALA A O 1
ATOM 1465 N N . PHE A 1 181 ? 16.809 0.274 -22.784 1.00 78.12 181 PHE A N 1
ATOM 1466 C CA . PHE A 1 181 ? 16.328 -0.771 -21.890 1.00 78.12 181 PHE A CA 1
ATOM 1467 C C . PHE A 1 181 ? 16.252 -0.320 -20.434 1.00 78.12 181 PHE A C 1
ATOM 1469 O O . PHE A 1 181 ? 15.192 -0.433 -19.824 1.00 78.12 181 PHE A O 1
ATOM 1476 N N . ILE A 1 182 ? 17.333 0.240 -19.879 1.00 82.44 182 ILE A N 1
ATOM 1477 C CA . ILE A 1 182 ? 17.340 0.734 -18.493 1.00 82.44 182 ILE A CA 1
ATOM 1478 C C . ILE A 1 182 ? 16.259 1.795 -18.302 1.00 82.44 182 ILE A C 1
ATOM 1480 O O . ILE A 1 182 ? 15.513 1.745 -17.326 1.00 82.44 182 ILE A O 1
ATOM 1484 N N . SER A 1 183 ? 16.136 2.728 -19.247 1.00 83.50 183 SER A N 1
ATOM 1485 C CA . SER A 1 183 ? 15.134 3.796 -19.176 1.00 83.50 183 SER A CA 1
ATOM 1486 C C . SER A 1 183 ? 13.712 3.229 -19.148 1.00 83.50 183 SER A C 1
ATOM 1488 O O . SER A 1 183 ? 12.883 3.675 -18.354 1.00 83.50 183 SER A O 1
ATOM 1490 N N . PHE A 1 184 ? 13.449 2.202 -19.962 1.00 82.56 184 PHE A N 1
ATOM 1491 C CA . PHE A 1 184 ? 12.169 1.500 -19.980 1.00 82.56 184 PHE A CA 1
ATOM 1492 C C . PHE A 1 184 ? 11.904 0.729 -18.679 1.00 82.56 184 PHE A C 1
ATOM 1494 O O . PHE A 1 184 ? 10.812 0.825 -18.124 1.00 82.56 184 PHE A O 1
ATOM 1501 N N . VAL A 1 185 ? 12.899 0.011 -18.149 1.00 82.50 185 VAL A N 1
ATOM 1502 C CA . VAL A 1 185 ? 12.782 -0.709 -16.870 1.00 82.50 185 VAL A CA 1
ATOM 1503 C C . VAL A 1 185 ? 12.499 0.266 -15.725 1.00 82.50 185 VAL A C 1
ATOM 1505 O O . VAL A 1 185 ? 11.577 0.037 -14.945 1.00 82.50 185 VAL A O 1
ATOM 1508 N N . CYS A 1 186 ? 13.222 1.384 -15.645 1.00 84.19 186 CYS A N 1
ATOM 1509 C CA . CYS A 1 186 ? 12.983 2.425 -14.644 1.00 84.19 186 CYS A CA 1
ATOM 1510 C C . CYS A 1 186 ? 11.564 2.997 -14.741 1.00 84.19 186 CYS A C 1
ATOM 1512 O O . CYS A 1 186 ? 10.874 3.109 -13.726 1.00 84.19 186 CYS A O 1
ATOM 1514 N N . TRP A 1 187 ? 11.103 3.310 -15.956 1.00 87.19 187 TRP A N 1
ATOM 1515 C CA . TRP A 1 187 ? 9.735 3.774 -16.192 1.00 87.19 187 TRP A CA 1
ATOM 1516 C C . TRP A 1 187 ? 8.702 2.753 -15.712 1.00 87.19 187 TRP A C 1
ATOM 1518 O O . TRP A 1 187 ? 7.754 3.097 -15.007 1.00 87.19 187 TRP A O 1
ATOM 1528 N N . PHE A 1 188 ? 8.920 1.482 -16.037 1.00 82.19 188 PHE A N 1
ATOM 1529 C CA . PHE A 1 188 ? 8.017 0.403 -15.673 1.00 82.19 188 PHE A CA 1
ATOM 1530 C C . PHE A 1 188 ? 7.930 0.197 -14.150 1.00 82.19 188 PHE A C 1
ATOM 1532 O O . PHE A 1 188 ? 6.845 -0.017 -13.607 1.00 82.19 188 PHE A O 1
ATOM 1539 N N . ILE A 1 189 ? 9.051 0.313 -13.433 1.00 82.69 189 ILE A N 1
ATOM 1540 C CA . ILE A 1 189 ? 9.079 0.240 -11.964 1.00 82.69 189 ILE A CA 1
ATOM 1541 C C . ILE A 1 189 ? 8.262 1.381 -11.346 1.00 82.69 189 ILE A C 1
ATOM 1543 O O . ILE A 1 189 ? 7.473 1.145 -10.427 1.00 82.69 189 ILE A O 1
ATOM 1547 N N . LEU A 1 190 ? 8.414 2.606 -11.860 1.00 84.69 190 LEU A N 1
ATOM 1548 C CA . LEU A 1 190 ? 7.633 3.762 -11.410 1.00 84.69 190 LEU A CA 1
ATOM 1549 C C . LEU A 1 190 ? 6.137 3.587 -11.706 1.00 84.69 190 LEU A C 1
ATOM 1551 O O . LEU A 1 190 ? 5.302 3.891 -10.849 1.00 84.69 190 LEU A O 1
ATOM 1555 N N . PHE A 1 191 ? 5.800 3.033 -12.874 1.00 85.56 191 PHE A N 1
ATOM 1556 C CA . PHE A 1 191 ? 4.423 2.711 -13.245 1.00 85.56 191 PHE A CA 1
ATOM 1557 C C . PHE A 1 191 ? 3.793 1.732 -12.255 1.00 85.56 191 PHE A C 1
ATOM 1559 O O . PHE A 1 191 ? 2.741 2.021 -11.683 1.00 85.56 191 PHE A O 1
ATOM 1566 N N . LEU A 1 192 ? 4.459 0.603 -11.995 1.00 83.69 192 LEU A N 1
ATOM 1567 C CA . LEU A 1 192 ? 3.982 -0.381 -11.026 1.00 83.69 192 LEU A CA 1
ATOM 1568 C C . LEU A 1 192 ? 3.812 0.229 -9.636 1.00 83.69 192 LEU A C 1
ATOM 1570 O O . LEU A 1 192 ? 2.786 0.007 -8.998 1.00 83.69 192 LEU A O 1
ATOM 1574 N N . GLY A 1 193 ? 4.786 1.016 -9.173 1.00 81.69 193 GLY A N 1
ATOM 1575 C CA . GLY A 1 193 ? 4.695 1.703 -7.886 1.00 81.69 193 GLY A CA 1
ATOM 1576 C C . GLY A 1 193 ? 3.464 2.608 -7.793 1.00 81.69 193 GLY A C 1
ATOM 1577 O O . GLY A 1 193 ? 2.771 2.597 -6.775 1.00 81.69 193 GLY A O 1
ATOM 1578 N N . SER A 1 194 ? 3.155 3.326 -8.874 1.00 83.50 194 SER A N 1
ATOM 1579 C CA . SER A 1 194 ? 1.990 4.212 -8.972 1.00 83.50 194 SER A CA 1
ATOM 1580 C C . SER A 1 194 ? 0.673 3.431 -8.938 1.00 83.50 194 SER A C 1
ATOM 1582 O O . SER A 1 194 ? -0.216 3.755 -8.151 1.00 83.50 194 SER A O 1
ATOM 1584 N N . VAL A 1 195 ? 0.568 2.347 -9.715 1.00 84.31 195 VAL A N 1
ATOM 1585 C CA . VAL A 1 195 ? -0.617 1.469 -9.736 1.00 84.31 195 VAL A CA 1
ATOM 1586 C C . VAL A 1 195 ? -0.841 0.797 -8.380 1.00 84.31 195 VAL A C 1
ATOM 1588 O O . VAL A 1 195 ? -1.976 0.705 -7.912 1.00 84.31 195 VAL A O 1
ATOM 1591 N N . MET A 1 196 ? 0.227 0.341 -7.720 1.00 83.12 196 MET A N 1
ATOM 1592 C CA . MET A 1 196 ? 0.137 -0.253 -6.383 1.00 83.12 196 MET A CA 1
ATOM 1593 C C . MET A 1 196 ? -0.337 0.766 -5.344 1.00 83.12 196 MET A C 1
ATOM 1595 O O . MET A 1 196 ? -1.200 0.449 -4.526 1.00 83.12 196 MET A O 1
ATOM 1599 N N . GLN A 1 197 ? 0.180 1.996 -5.391 1.00 83.06 197 GLN A N 1
ATOM 1600 C CA . GLN A 1 197 ? -0.251 3.065 -4.493 1.00 83.06 197 GLN A CA 1
ATOM 1601 C C . GLN A 1 197 ? -1.734 3.413 -4.700 1.00 83.06 197 GLN A C 1
ATOM 1603 O O . GLN A 1 197 ? -2.478 3.504 -3.727 1.00 83.06 197 GLN A O 1
ATOM 1608 N N . ASP A 1 198 ? -2.185 3.532 -5.949 1.00 85.88 198 ASP A N 1
ATOM 1609 C CA . ASP A 1 198 ? -3.593 3.773 -6.292 1.00 85.88 198 ASP A CA 1
ATOM 1610 C C . ASP A 1 198 ? -4.509 2.611 -5.855 1.00 85.88 198 ASP A C 1
ATOM 1612 O O . ASP A 1 198 ? -5.573 2.810 -5.269 1.00 85.88 198 ASP A O 1
ATOM 1616 N N . SER A 1 199 ? -4.079 1.363 -6.070 1.00 86.38 199 SER A N 1
ATOM 1617 C CA . SER A 1 199 ? -4.776 0.172 -5.562 1.00 86.38 199 SER A CA 1
ATOM 1618 C C . SER A 1 199 ? -4.938 0.217 -4.039 1.00 86.38 199 SER A C 1
ATOM 1620 O O . SER A 1 199 ? -6.040 0.029 -3.522 1.00 86.38 199 SER A O 1
ATOM 1622 N N . ARG A 1 200 ? -3.865 0.544 -3.307 1.00 84.69 200 ARG A N 1
ATOM 1623 C CA . ARG A 1 200 ? -3.893 0.687 -1.847 1.00 84.69 200 ARG A CA 1
ATOM 1624 C C . ARG A 1 200 ? -4.877 1.766 -1.397 1.00 84.69 200 ARG A C 1
ATOM 1626 O O . ARG A 1 200 ? -5.670 1.501 -0.500 1.00 84.69 200 ARG A O 1
ATOM 1633 N N . LEU A 1 201 ? -4.860 2.946 -2.015 1.00 87.56 201 LEU A N 1
ATOM 1634 C CA . LEU A 1 201 ? -5.770 4.040 -1.657 1.00 87.56 201 LEU A CA 1
ATOM 1635 C C . LEU A 1 201 ? -7.237 3.656 -1.883 1.00 87.56 201 LEU A C 1
ATOM 1637 O O . LEU A 1 201 ? -8.076 3.884 -1.012 1.00 87.56 201 LEU A O 1
ATOM 1641 N N . ARG A 1 202 ? -7.549 3.006 -3.011 1.00 88.94 202 ARG A N 1
ATOM 1642 C CA . ARG A 1 202 ? -8.907 2.519 -3.300 1.00 88.94 202 ARG A CA 1
ATOM 1643 C C . ARG A 1 202 ? -9.370 1.455 -2.311 1.00 88.94 202 ARG A C 1
ATOM 1645 O O . ARG A 1 202 ? -10.506 1.515 -1.850 1.00 88.94 202 ARG A O 1
ATOM 1652 N N . ASN A 1 203 ? -8.503 0.508 -1.959 1.00 89.56 203 ASN A N 1
ATOM 1653 C CA . ASN A 1 203 ? -8.823 -0.534 -0.981 1.00 89.56 203 ASN A CA 1
ATOM 1654 C C . ASN A 1 203 ? -9.033 0.052 0.424 1.00 89.56 203 ASN A C 1
ATOM 1656 O O . ASN A 1 203 ? -9.975 -0.337 1.108 1.00 89.56 203 ASN A O 1
ATOM 1660 N N . ALA A 1 204 ? -8.221 1.034 0.826 1.00 90.00 204 ALA A N 1
ATOM 1661 C CA . ALA A 1 204 ? -8.416 1.756 2.081 1.00 90.00 204 ALA A CA 1
ATOM 1662 C C . ALA A 1 204 ? -9.765 2.494 2.104 1.00 90.00 204 ALA A C 1
ATOM 1664 O O . ALA A 1 204 ? -10.513 2.381 3.072 1.00 90.00 204 ALA A O 1
ATOM 1665 N N . LYS A 1 205 ? -10.124 3.173 1.007 1.00 91.00 205 LYS A N 1
ATOM 1666 C CA . LYS A 1 205 ? -11.420 3.848 0.862 1.00 91.00 205 LYS A CA 1
ATOM 1667 C C . LYS A 1 205 ? -12.602 2.873 0.935 1.00 91.00 205 LYS A C 1
ATOM 1669 O O . LYS A 1 205 ? -13.609 3.180 1.567 1.00 91.00 205 LYS A O 1
ATOM 1674 N N . ARG A 1 206 ? -12.487 1.688 0.324 1.00 91.56 206 ARG A N 1
ATOM 1675 C CA . ARG A 1 206 ? -13.517 0.632 0.395 1.00 91.56 206 ARG A CA 1
ATOM 1676 C C . ARG A 1 206 ? -13.726 0.117 1.811 1.00 91.56 206 ARG A C 1
ATOM 1678 O O . ARG A 1 206 ? -14.874 -0.015 2.225 1.00 91.56 206 ARG A O 1
ATOM 1685 N N . PHE A 1 207 ? -12.642 -0.121 2.551 1.00 93.12 207 PHE A N 1
ATOM 1686 C 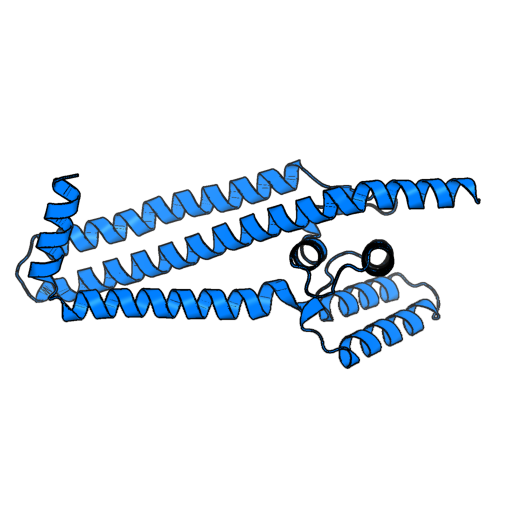CA . PHE A 1 207 ? -12.745 -0.479 3.962 1.00 93.12 207 PHE A CA 1
ATOM 1687 C C . PHE A 1 207 ? -13.425 0.639 4.754 1.00 93.12 207 PHE A C 1
ATOM 1689 O O . PHE A 1 207 ? -14.358 0.378 5.506 1.00 93.12 207 PHE A O 1
ATOM 1696 N N . ASN A 1 208 ? -13.012 1.892 4.532 1.00 91.81 208 ASN A N 1
ATOM 1697 C CA . ASN A 1 208 ? -13.606 3.043 5.202 1.00 91.81 208 ASN A CA 1
ATOM 1698 C C . ASN A 1 208 ? -15.120 3.136 4.961 1.00 91.81 208 ASN A C 1
ATOM 1700 O O . ASN A 1 208 ? -15.875 3.331 5.902 1.00 91.81 208 ASN A O 1
ATOM 1704 N N . ALA A 1 209 ? -15.579 2.925 3.726 1.00 91.69 209 ALA A N 1
ATOM 1705 C CA . ALA A 1 209 ? -17.004 2.953 3.394 1.00 91.69 209 ALA A CA 1
ATOM 1706 C C . ALA A 1 209 ? -17.836 1.907 4.165 1.00 91.69 209 ALA A C 1
ATOM 1708 O O . ALA A 1 209 ? -19.024 2.116 4.389 1.00 91.69 209 ALA A O 1
ATOM 1709 N N . GLN A 1 210 ? -17.225 0.793 4.579 1.00 92.81 210 GLN A N 1
ATOM 1710 C CA . GLN A 1 210 ? -17.876 -0.237 5.396 1.00 92.81 210 GLN A CA 1
ATOM 1711 C C . GLN A 1 210 ? -17.733 0.039 6.901 1.00 92.81 210 GLN A C 1
ATOM 1713 O O . GLN A 1 210 ? -18.623 -0.296 7.684 1.00 92.81 210 GLN A O 1
ATOM 1718 N N . PHE A 1 211 ? -16.607 0.627 7.302 1.00 92.25 211 PHE A N 1
ATOM 1719 C CA . PHE A 1 211 ? -16.259 0.911 8.690 1.00 92.25 211 PHE A CA 1
ATOM 1720 C C . PHE A 1 211 ? -16.958 2.162 9.235 1.00 92.25 211 PHE A C 1
ATOM 1722 O O . PHE A 1 211 ? -17.517 2.098 10.327 1.00 92.25 211 PHE A O 1
ATOM 1729 N N . SER A 1 212 ? -16.978 3.273 8.489 1.00 89.94 212 SER A N 1
ATOM 1730 C CA . SER A 1 212 ? -17.534 4.557 8.943 1.00 89.94 212 SER A CA 1
ATOM 1731 C C . SER A 1 212 ? -18.993 4.461 9.407 1.00 89.94 212 SER A C 1
ATOM 1733 O O . SER A 1 212 ? -19.253 4.878 10.534 1.00 89.94 212 SER A O 1
ATOM 1735 N N . PRO A 1 213 ? -19.931 3.832 8.663 1.00 90.50 213 PRO A N 1
ATOM 1736 C CA . PRO A 1 213 ? -21.321 3.729 9.119 1.00 90.50 213 PRO A CA 1
ATOM 1737 C C . PRO A 1 213 ? -21.466 2.920 10.415 1.00 90.50 213 PRO A C 1
ATOM 1739 O O . PRO A 1 213 ? -22.289 3.226 11.275 1.00 90.50 213 PRO A O 1
ATOM 1742 N N . TRP A 1 214 ? -20.650 1.873 10.578 1.00 93.50 214 TRP A N 1
ATOM 1743 C CA . TRP A 1 214 ? -20.631 1.091 11.813 1.00 93.50 214 TRP A CA 1
ATOM 1744 C C . TRP A 1 214 ? -20.032 1.893 12.975 1.00 93.50 214 TRP A C 1
ATOM 1746 O O . TRP A 1 214 ? -20.531 1.805 14.097 1.00 93.50 214 TRP A O 1
ATOM 1756 N N . LEU A 1 215 ? -18.990 2.688 12.717 1.00 90.44 215 LEU A N 1
ATOM 1757 C CA . LEU A 1 215 ? -18.348 3.523 13.728 1.00 90.44 215 LEU A CA 1
ATOM 1758 C C . LEU A 1 215 ? -19.326 4.578 14.252 1.00 90.44 215 LEU A C 1
ATOM 1760 O O . LEU A 1 215 ? -19.484 4.700 15.464 1.00 90.44 215 LEU A O 1
ATOM 1764 N N . GLU A 1 216 ? -20.027 5.270 13.353 1.00 89.12 216 GLU A N 1
ATOM 1765 C CA . GLU A 1 216 ? -21.079 6.236 13.691 1.00 89.12 216 GLU A CA 1
ATOM 1766 C C . GLU A 1 216 ? -22.151 5.598 14.581 1.00 89.12 216 GLU A C 1
ATOM 1768 O O . GLU A 1 216 ? -22.460 6.118 15.653 1.00 89.12 216 GLU A O 1
ATOM 1773 N N . GLN A 1 217 ? -22.644 4.410 14.210 1.00 89.25 217 GLN A N 1
ATOM 1774 C CA . GLN A 1 217 ? -23.631 3.685 15.010 1.00 89.25 217 GLN A CA 1
ATOM 1775 C C . GLN A 1 217 ? -23.128 3.395 16.435 1.00 89.25 217 GLN A C 1
ATOM 1777 O O . GLN A 1 217 ? -23.873 3.573 17.401 1.00 89.25 217 GLN A O 1
ATOM 1782 N N . LYS A 1 218 ? -21.870 2.960 16.591 1.00 88.94 218 LYS A N 1
ATOM 1783 C CA . LYS A 1 218 ? -21.284 2.656 17.909 1.00 88.94 218 LYS A CA 1
ATOM 1784 C C . LYS A 1 218 ? -21.049 3.914 18.744 1.00 88.94 218 LYS A C 1
ATOM 1786 O O . LYS A 1 218 ? -21.266 3.878 19.956 1.00 88.94 218 LYS A O 1
ATOM 1791 N N . LEU A 1 219 ? -20.632 5.015 18.121 1.00 85.38 219 LEU A N 1
ATOM 1792 C CA . LEU A 1 219 ? -20.438 6.295 18.804 1.00 85.38 219 LEU A CA 1
ATOM 1793 C C . LEU A 1 219 ? -21.777 6.874 19.289 1.00 85.38 219 LEU A C 1
ATOM 1795 O O . LEU A 1 219 ? -21.874 7.249 20.458 1.00 85.38 219 LEU A O 1
ATOM 1799 N N . CYS A 1 220 ? -22.827 6.844 18.460 1.00 83.88 220 CYS A N 1
ATOM 1800 C CA . CYS A 1 220 ? -24.176 7.263 18.859 1.00 83.88 220 CYS A CA 1
ATOM 1801 C C . CYS A 1 220 ? -24.745 6.399 19.996 1.00 83.88 220 CYS A C 1
ATOM 1803 O O . CYS A 1 220 ? -25.325 6.926 20.943 1.00 83.88 220 CYS A O 1
ATOM 1805 N N . GLN A 1 221 ? -24.547 5.076 19.948 1.00 81.50 221 GLN A N 1
ATOM 1806 C CA . GLN A 1 221 ? -24.974 4.181 21.030 1.00 81.50 221 GLN A CA 1
ATOM 1807 C C . GLN A 1 221 ? -24.293 4.527 22.355 1.00 81.50 221 GLN A C 1
ATOM 1809 O O . GLN A 1 221 ? -24.965 4.631 23.379 1.00 81.50 221 GLN A O 1
ATOM 1814 N N . LYS A 1 222 ? -22.978 4.766 22.333 1.00 73.25 222 LYS A N 1
ATOM 1815 C CA . LYS A 1 222 ? -22.212 5.119 23.532 1.00 73.25 222 LYS A CA 1
ATOM 1816 C C . LYS A 1 222 ? -22.688 6.434 24.160 1.00 73.25 222 LYS A C 1
ATOM 1818 O O . LYS A 1 222 ? -22.760 6.517 25.381 1.00 73.25 222 LYS A O 1
ATOM 1823 N N . GLN A 1 223 ? -23.052 7.418 23.335 1.00 68.31 223 GLN A N 1
ATOM 1824 C CA . GLN A 1 223 ? -23.623 8.693 23.784 1.00 68.31 223 GLN A CA 1
ATOM 1825 C C . GLN A 1 223 ? -25.032 8.547 24.374 1.00 68.31 223 GLN A C 1
ATOM 1827 O O . GLN A 1 223 ? -25.374 9.289 25.278 1.00 68.31 223 GLN A O 1
ATOM 1832 N N . SER A 1 224 ? -25.839 7.588 23.903 1.00 56.44 224 SER A N 1
ATOM 1833 C CA . SER A 1 224 ? -27.189 7.340 24.445 1.00 56.44 224 SER A CA 1
ATOM 1834 C C . SER A 1 224 ? -27.216 6.573 25.775 1.00 56.44 224 SER A C 1
ATOM 1836 O O . SER A 1 224 ? -28.249 6.519 26.436 1.00 56.44 224 SER A O 1
ATOM 1838 N N . THR A 1 225 ? -26.097 5.943 26.144 1.00 54.25 225 THR A N 1
ATOM 1839 C CA . THR A 1 225 ? -25.935 5.173 27.391 1.00 54.25 225 THR A CA 1
ATOM 1840 C C . THR A 1 225 ? -25.201 5.932 28.499 1.00 54.25 225 THR A C 1
ATOM 1842 O O . THR A 1 225 ? -25.011 5.371 29.578 1.00 54.25 225 THR A O 1
ATOM 1845 N N . MET A 1 226 ? -24.758 7.162 28.224 1.00 46.38 226 MET A N 1
ATOM 1846 C CA . MET A 1 226 ? -24.251 8.118 29.217 1.00 46.38 226 MET A CA 1
ATOM 1847 C C . MET A 1 226 ? -25.355 9.102 29.589 1.00 46.38 226 MET A C 1
ATOM 1849 O O . MET A 1 226 ? -25.397 9.477 30.779 1.00 46.38 226 MET A O 1
#

Organism: NCBI:txid642227